Protein AF-A0A0R2A609-F1 (afdb_monomer)

Mean predicted aligned error: 5.37 Å

Solvent-accessible surface area (backbone atoms only — not comparable to full-atom values): 10046 Å² total; per-residue (Å²): 86,40,68,60,8,43,51,34,31,16,44,13,55,23,36,13,60,59,29,66,38,15,29,44,35,83,46,16,38,19,43,27,47,28,71,79,41,100,44,51,48,17,56,30,36,31,53,49,42,50,52,38,43,52,50,30,39,67,66,36,47,92,70,54,49,73,66,66,60,56,38,54,56,60,38,49,55,33,15,56,43,19,46,51,35,36,62,72,48,60,84,61,79,64,82,51,68,68,52,18,49,52,38,36,51,52,17,36,53,34,32,24,54,9,49,50,30,27,64,64,41,75,77,65,67,55,45,74,58,44,37,17,45,33,51,12,65,71,68,74,46,60,49,73,63,31,38,54,50,47,37,49,52,34,39,51,51,20,51,51,52,16,38,72,77,65,76,38,80,52,46,57,40,73,37,21,56,48,29,63,62,45,28,61,52,50,35,52,53,51,41,71,76,37,51,88,72,39,64,70,81,82,108

pLDDT: mean 85.7, std 9.53, range [32.62, 96.62]

Organism: NCBI:txid1423813

Sequence (203 aa):
MLFVGIIIMAMSVALAKIATLGTSPISSVPNVLSIITPLTIGQTTIIFMTLVIVLEAVVLGKNFNRKNVVQIVPTIVFGELIDLFIQIFGFIDPHAYWVKLCLTIISIGCLAIGVFFEVNSRTIMMAGEGIAAAFAFRLRQPFAKMKVRADITMVVMAVILSVIFTQSLVGVREGTILSAIFTGRIIGLIEDHMPAFTKWVQN

InterPro domains:
  IPR038750 Uncharacterized protein YczE/YyaS-like [PF19700] (1-191)
  IPR038750 Uncharacterized protein YczE/YyaS-like [PTHR40078] (2-188)

Secondary structure (DSSP, 8-state):
-HHHHHHHHHHHHHHHHHH-S---HHHHHHHHHHHHSSS-HHHHHHHHHHHHHHHHHHHHGGG--HHHHHTHHHHHHHHHHHHHHHHHTTT----SHHHHHHHHHHHHHHHHHHHHHHHHT-S---HHHHHHHHHHHHHT--HHHHHHHHHHHHHHHHHHHHHHHHSS--S-SHHHHHHHHHHHHHHHHHHHH-HHHHTTT--

Structure (mmCIF, N/CA/C/O backbone):
data_AF-A0A0R2A609-F1
#
_entry.id   AF-A0A0R2A609-F1
#
loop_
_atom_site.group_PDB
_atom_site.id
_atom_site.type_symbol
_atom_site.label_atom_id
_atom_site.label_alt_id
_atom_site.label_comp_id
_atom_site.label_asym_id
_atom_site.label_entity_id
_atom_site.label_seq_id
_atom_site.pdbx_PDB_ins_code
_atom_site.Cartn_x
_atom_site.Cartn_y
_atom_site.Cartn_z
_atom_site.occupancy
_atom_site.B_iso_or_equiv
_atom_site.auth_seq_id
_atom_site.auth_comp_id
_atom_site.auth_asym_id
_atom_site.auth_atom_id
_atom_site.pdbx_PDB_model_num
ATOM 1 N N . MET A 1 1 ? -18.244 7.140 -2.186 1.00 83.12 1 MET A N 1
ATOM 2 C CA . MET A 1 1 ? -16.849 7.567 -1.934 1.00 83.12 1 MET A CA 1
ATOM 3 C C . MET A 1 1 ? -15.915 6.380 -1.773 1.00 83.12 1 MET A C 1
ATOM 5 O O . MET A 1 1 ? -14.960 6.335 -2.529 1.00 83.12 1 MET A O 1
ATOM 9 N N . LEU A 1 2 ? -16.232 5.385 -0.927 1.00 86.00 2 LEU A N 1
ATOM 10 C CA . LEU A 1 2 ? -15.385 4.192 -0.745 1.00 86.00 2 LEU A CA 1
ATOM 11 C C . LEU A 1 2 ? -14.998 3.521 -2.071 1.00 86.00 2 LEU A C 1
ATOM 13 O O . LEU A 1 2 ? -13.821 3.379 -2.360 1.00 86.00 2 LEU A O 1
ATOM 17 N N . PHE A 1 3 ? -15.981 3.167 -2.905 1.00 89.38 3 PHE A N 1
ATOM 18 C CA . PHE A 1 3 ? -15.726 2.481 -4.178 1.00 89.38 3 PHE A CA 1
ATOM 19 C C . PHE A 1 3 ? -14.847 3.298 -5.139 1.00 89.38 3 PHE A C 1
ATOM 21 O O . PHE A 1 3 ? -13.948 2.756 -5.768 1.00 89.38 3 PHE A O 1
ATOM 28 N N . VAL A 1 4 ? -15.052 4.619 -5.193 1.00 91.00 4 VAL A N 1
ATOM 29 C CA . VAL A 1 4 ? -14.208 5.536 -5.978 1.00 91.00 4 VAL A CA 1
ATOM 30 C C . VAL A 1 4 ? -12.781 5.555 -5.427 1.00 91.00 4 VAL A C 1
ATOM 32 O O . VAL A 1 4 ? -11.834 5.459 -6.199 1.00 91.00 4 VAL A O 1
ATOM 35 N N . GLY A 1 5 ? -12.625 5.608 -4.101 1.00 91.50 5 GLY A N 1
ATOM 36 C CA . GLY A 1 5 ? -11.325 5.497 -3.441 1.00 91.50 5 GLY A CA 1
ATOM 37 C C . GLY A 1 5 ? -10.614 4.192 -3.795 1.00 91.50 5 GLY A C 1
ATOM 38 O O . GLY A 1 5 ? -9.477 4.227 -4.252 1.00 91.50 5 GLY A O 1
ATOM 39 N N . ILE A 1 6 ? -11.311 3.055 -3.696 1.00 92.62 6 ILE A N 1
ATOM 40 C CA . ILE A 1 6 ? -10.790 1.724 -4.050 1.00 92.62 6 ILE A CA 1
ATOM 41 C C . ILE A 1 6 ? -10.329 1.673 -5.511 1.00 92.62 6 ILE A C 1
ATOM 43 O O . ILE A 1 6 ? -9.224 1.203 -5.768 1.00 92.62 6 ILE A O 1
ATOM 47 N N . ILE A 1 7 ? -11.121 2.193 -6.456 1.00 95.12 7 ILE A N 1
ATOM 48 C CA . ILE A 1 7 ? -10.741 2.251 -7.877 1.00 95.12 7 ILE A CA 1
ATOM 49 C C . ILE A 1 7 ? -9.448 3.050 -8.064 1.00 95.12 7 ILE A C 1
ATOM 51 O O . ILE A 1 7 ? -8.515 2.571 -8.707 1.00 95.12 7 ILE A O 1
ATOM 55 N N . ILE A 1 8 ? -9.372 4.254 -7.491 1.00 94.88 8 ILE A N 1
ATOM 56 C CA . ILE A 1 8 ? -8.209 5.135 -7.653 1.00 94.88 8 ILE A CA 1
ATOM 57 C C . ILE A 1 8 ? -6.966 4.524 -6.984 1.00 94.88 8 ILE A C 1
ATOM 59 O O . ILE A 1 8 ? -5.873 4.577 -7.551 1.00 94.88 8 ILE A O 1
ATOM 63 N N . MET A 1 9 ? -7.116 3.910 -5.807 1.00 93.75 9 MET A N 1
ATOM 64 C CA . MET A 1 9 ? -6.021 3.199 -5.144 1.00 93.75 9 MET A CA 1
ATOM 65 C C . MET A 1 9 ? -5.551 1.995 -5.972 1.00 93.75 9 MET A C 1
ATOM 67 O O . MET A 1 9 ? -4.349 1.769 -6.074 1.00 93.75 9 MET A O 1
ATOM 71 N N . ALA A 1 10 ? -6.466 1.233 -6.580 1.00 94.69 10 ALA A N 1
ATOM 72 C CA . ALA A 1 10 ? -6.106 0.056 -7.371 1.00 94.69 10 ALA A CA 1
ATOM 73 C C . ALA A 1 10 ? -5.330 0.473 -8.627 1.00 94.69 10 ALA A C 1
ATOM 75 O O . ALA A 1 10 ? -4.277 -0.087 -8.932 1.00 94.69 10 ALA A O 1
ATOM 76 N N . MET A 1 11 ? -5.799 1.539 -9.281 1.00 95.62 11 MET A N 1
ATOM 77 C CA . MET A 1 11 ? -5.120 2.189 -10.399 1.00 95.62 11 MET A CA 1
ATOM 78 C C . MET A 1 11 ? -3.712 2.668 -10.012 1.00 95.62 11 MET A C 1
ATOM 80 O O . MET A 1 11 ? -2.759 2.467 -10.762 1.00 95.62 11 MET A O 1
ATOM 84 N N . SER A 1 12 ? -3.564 3.265 -8.826 1.00 94.19 12 SER A N 1
ATOM 85 C CA . SER A 1 12 ? -2.265 3.672 -8.283 1.00 94.19 12 SER A CA 1
ATOM 86 C C . SER A 1 12 ? -1.315 2.483 -8.101 1.00 94.19 12 S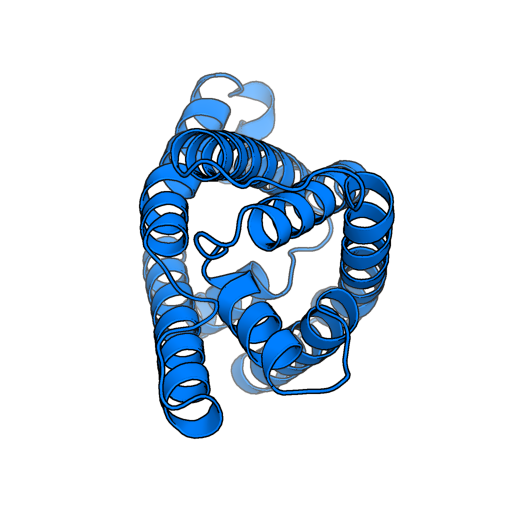ER A C 1
ATOM 88 O O . SER A 1 12 ? -0.193 2.514 -8.605 1.00 94.19 12 SER A O 1
ATOM 90 N N . VAL A 1 13 ? -1.757 1.403 -7.448 1.00 93.88 13 VAL A N 1
ATOM 91 C CA . VAL A 1 13 ? -0.917 0.213 -7.229 1.00 93.88 13 VAL A CA 1
ATOM 92 C C . VAL A 1 13 ? -0.478 -0.410 -8.559 1.00 93.88 13 VAL A C 1
ATOM 94 O O . VAL A 1 13 ? 0.693 -0.771 -8.704 1.00 93.88 13 VAL A O 1
ATOM 97 N N . ALA A 1 14 ? -1.371 -0.467 -9.550 1.00 94.56 14 ALA A N 1
ATOM 98 C CA . ALA A 1 14 ? -1.041 -0.918 -10.900 1.00 94.56 14 ALA A CA 1
ATOM 99 C C . ALA A 1 14 ? 0.041 -0.041 -11.561 1.00 94.56 14 ALA A C 1
ATOM 101 O O . ALA A 1 14 ? 1.040 -0.563 -12.060 1.00 94.56 14 ALA A O 1
ATOM 102 N N . LEU A 1 15 ? -0.102 1.289 -11.504 1.00 93.75 15 LEU A N 1
ATOM 103 C CA . LEU A 1 15 ? 0.895 2.229 -12.032 1.00 93.75 15 LEU A CA 1
ATOM 104 C C . LEU A 1 15 ? 2.253 2.094 -11.327 1.00 93.75 15 LEU A C 1
ATOM 106 O O . LEU A 1 15 ? 3.287 2.089 -11.995 1.00 93.75 15 LEU A O 1
ATOM 110 N N . ALA A 1 16 ? 2.272 1.937 -9.998 1.00 92.50 16 ALA A N 1
ATOM 111 C CA . ALA A 1 16 ? 3.506 1.706 -9.243 1.00 92.50 16 ALA A CA 1
ATOM 112 C C . ALA A 1 16 ? 4.211 0.409 -9.670 1.00 92.50 16 ALA A C 1
ATOM 114 O O . ALA A 1 16 ? 5.433 0.389 -9.848 1.00 92.50 16 ALA A O 1
ATOM 115 N N . LYS A 1 17 ? 3.443 -0.672 -9.868 1.00 91.50 17 LYS A N 1
ATOM 116 C CA . LYS A 1 17 ? 3.970 -1.961 -10.336 1.00 91.50 17 LYS A CA 1
ATOM 117 C C . LYS A 1 17 ? 4.626 -1.824 -11.710 1.00 91.50 17 LYS A C 1
ATOM 119 O O . LYS A 1 17 ? 5.756 -2.280 -11.879 1.00 91.50 17 LYS A O 1
ATOM 124 N N . ILE A 1 18 ? 3.960 -1.148 -12.645 1.00 91.31 18 ILE A N 1
ATOM 125 C CA . ILE A 1 18 ? 4.464 -0.906 -14.007 1.00 91.31 18 ILE A CA 1
ATOM 126 C C . ILE A 1 18 ? 5.684 0.022 -14.003 1.00 91.31 18 ILE A C 1
ATOM 128 O O . ILE A 1 18 ? 6.622 -0.178 -14.769 1.00 91.31 18 ILE A O 1
ATOM 132 N N . ALA A 1 19 ? 5.734 1.006 -13.101 1.00 89.56 19 ALA A N 1
ATOM 133 C CA . ALA A 1 19 ? 6.884 1.895 -12.974 1.00 89.56 19 ALA A CA 1
ATOM 134 C C . ALA A 1 19 ? 8.164 1.163 -12.531 1.00 89.56 19 ALA A C 1
ATOM 136 O O . ALA A 1 19 ? 9.266 1.625 -12.824 1.00 89.56 19 ALA A O 1
ATOM 137 N N . THR A 1 20 ? 8.061 0.012 -11.853 1.00 87.44 20 THR A N 1
ATOM 138 C CA . THR A 1 20 ? 9.181 -0.830 -11.371 1.00 87.44 20 THR A CA 1
ATOM 139 C C . THR A 1 20 ? 10.160 -0.162 -10.390 1.00 87.44 20 THR A C 1
ATOM 141 O O . THR A 1 20 ? 11.175 -0.764 -10.036 1.00 87.44 20 THR A O 1
ATOM 144 N N . LEU A 1 21 ? 9.873 1.053 -9.906 1.00 86.81 21 LEU A N 1
ATOM 145 C CA . LEU A 1 21 ? 10.686 1.754 -8.896 1.00 86.81 21 LEU A CA 1
ATOM 146 C C . LEU A 1 21 ? 10.259 1.439 -7.460 1.00 86.81 21 LEU A C 1
ATOM 148 O O . LEU A 1 21 ? 10.711 2.091 -6.526 1.00 86.81 21 LEU A O 1
ATOM 152 N N . GLY A 1 22 ? 9.431 0.415 -7.265 1.00 81.75 22 GLY A N 1
ATOM 153 C CA . GLY A 1 22 ? 8.873 0.047 -5.969 1.00 81.75 22 GL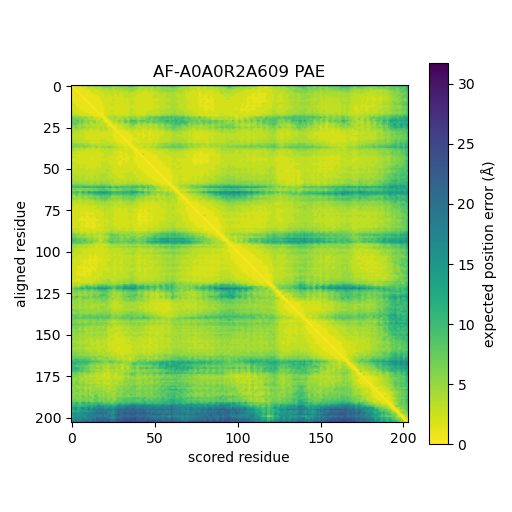Y A CA 1
ATOM 154 C C . GLY A 1 22 ? 7.456 0.579 -5.780 1.00 81.75 22 GLY A C 1
ATOM 155 O O . GLY A 1 22 ? 6.929 1.324 -6.603 1.00 81.75 22 GLY A O 1
ATOM 156 N N . THR A 1 23 ? 6.825 0.144 -4.697 1.00 86.38 23 THR A N 1
ATOM 157 C CA . THR A 1 23 ? 5.411 0.403 -4.402 1.00 86.38 23 THR A CA 1
ATOM 158 C C . THR A 1 23 ? 5.244 1.024 -3.015 1.00 86.38 23 THR A C 1
ATOM 160 O O . THR A 1 23 ? 6.221 1.180 -2.280 1.00 86.38 23 THR A O 1
ATOM 163 N N . SER A 1 24 ? 4.018 1.395 -2.641 1.00 85.69 24 SER A N 1
ATOM 164 C CA . SER A 1 24 ? 3.726 1.882 -1.288 1.00 85.69 24 SER A CA 1
ATOM 165 C C . SER A 1 24 ? 3.979 0.795 -0.230 1.00 85.69 24 SER A C 1
ATOM 167 O O . SER A 1 24 ? 3.826 -0.386 -0.548 1.00 85.69 24 SER A O 1
ATOM 169 N N . PRO A 1 25 ? 4.308 1.151 1.031 1.00 79.94 25 PRO A N 1
ATOM 170 C CA . PRO A 1 25 ? 4.642 0.185 2.087 1.00 79.94 25 PRO A CA 1
ATOM 171 C C . PRO A 1 25 ? 3.657 -0.981 2.227 1.00 79.94 25 PRO A C 1
ATOM 173 O O . PRO A 1 25 ? 4.067 -2.135 2.329 1.00 79.94 25 PRO A O 1
ATOM 176 N N . ILE A 1 26 ? 2.361 -0.678 2.147 1.00 82.38 26 ILE A N 1
ATOM 177 C CA . ILE A 1 26 ? 1.268 -1.649 2.252 1.00 82.38 26 ILE A CA 1
ATOM 178 C C . ILE A 1 26 ? 1.232 -2.662 1.095 1.00 82.38 26 ILE A C 1
ATOM 180 O O . ILE A 1 26 ? 0.859 -3.818 1.283 1.00 82.38 26 ILE A O 1
ATOM 184 N N . SER A 1 27 ? 1.644 -2.247 -0.103 1.00 87.94 27 SER A N 1
ATOM 185 C CA . SER A 1 27 ? 1.666 -3.084 -1.307 1.00 87.94 27 SER A CA 1
ATOM 186 C C . SER A 1 27 ? 3.043 -3.696 -1.581 1.00 87.94 27 SER A C 1
ATOM 188 O O . SER A 1 27 ? 3.157 -4.563 -2.443 1.00 87.94 27 SER A O 1
ATOM 190 N N . SER A 1 28 ? 4.077 -3.325 -0.816 1.00 89.19 28 SER A N 1
ATOM 191 C CA . SER A 1 28 ? 5.437 -3.858 -0.957 1.00 89.19 28 SER A CA 1
ATOM 192 C C . SER A 1 28 ? 5.505 -5.371 -0.748 1.00 89.19 28 SER A C 1
ATOM 194 O O . SER A 1 28 ? 6.154 -6.062 -1.530 1.00 89.19 28 SER A O 1
ATOM 196 N N . VAL A 1 29 ? 4.814 -5.910 0.265 1.00 91.88 29 VAL A N 1
ATOM 197 C CA . VAL A 1 29 ? 4.787 -7.363 0.512 1.00 91.88 29 VAL A CA 1
ATOM 198 C C . VAL A 1 29 ? 4.059 -8.108 -0.620 1.00 91.88 29 VAL A C 1
ATOM 200 O O . VAL A 1 29 ? 4.676 -8.999 -1.207 1.00 91.88 29 VAL A O 1
ATOM 203 N N . PRO A 1 30 ? 2.819 -7.736 -1.009 1.00 92.56 30 PRO A N 1
ATOM 204 C CA . PRO A 1 30 ? 2.161 -8.301 -2.190 1.00 92.56 30 PRO A CA 1
ATOM 205 C C . PRO A 1 30 ? 2.997 -8.220 -3.466 1.00 92.56 30 PRO A C 1
ATOM 207 O O . PRO A 1 30 ? 3.045 -9.177 -4.240 1.00 92.56 30 PRO A O 1
ATOM 210 N N . ASN A 1 31 ? 3.689 -7.098 -3.677 1.00 92.69 31 ASN A N 1
ATOM 211 C CA . ASN A 1 31 ? 4.522 -6.890 -4.850 1.00 92.69 31 ASN A CA 1
ATOM 212 C C . ASN A 1 31 ? 5.671 -7.903 -4.908 1.00 92.69 31 ASN A C 1
ATOM 214 O O . ASN A 1 31 ? 5.836 -8.569 -5.928 1.00 92.69 31 ASN A O 1
ATOM 218 N N . VAL A 1 32 ? 6.421 -8.067 -3.815 1.00 91.06 32 VAL A N 1
ATOM 219 C CA . VAL A 1 32 ? 7.504 -9.060 -3.735 1.00 91.06 32 VAL A CA 1
ATOM 220 C C . VAL A 1 32 ? 6.954 -10.479 -3.879 1.00 91.06 32 VAL A C 1
ATOM 222 O O . VAL A 1 32 ? 7.495 -11.262 -4.654 1.00 91.06 32 VAL A O 1
ATOM 225 N N . LEU A 1 33 ? 5.831 -10.794 -3.223 1.00 92.00 33 LEU A N 1
ATOM 226 C CA . LEU A 1 33 ? 5.169 -12.094 -3.366 1.00 92.00 33 LEU A CA 1
ATOM 227 C C . LEU A 1 33 ? 4.781 -12.388 -4.823 1.00 92.00 33 LEU A C 1
ATOM 229 O O . LEU A 1 33 ? 4.995 -13.502 -5.289 1.00 92.00 33 LEU A O 1
ATOM 233 N N . SER A 1 34 ? 4.286 -11.393 -5.564 1.00 92.94 34 SER A N 1
ATOM 234 C CA . SER A 1 34 ? 3.916 -11.555 -6.983 1.00 92.94 34 SER A CA 1
ATOM 235 C C . SER A 1 34 ? 5.113 -11.787 -7.910 1.00 92.94 34 SER A C 1
ATOM 237 O O . SER A 1 34 ? 4.941 -12.180 -9.054 1.00 92.94 34 SER A O 1
ATOM 239 N N . ILE A 1 35 ? 6.331 -11.491 -7.445 1.00 89.69 35 ILE A N 1
ATOM 240 C CA . ILE A 1 35 ? 7.567 -11.721 -8.204 1.00 89.69 35 ILE A CA 1
ATOM 241 C C . ILE A 1 35 ? 8.091 -13.141 -7.960 1.00 89.69 35 ILE A C 1
ATOM 243 O O . ILE A 1 35 ? 8.652 -13.748 -8.867 1.00 89.69 35 ILE A O 1
ATOM 247 N N . ILE A 1 36 ? 7.922 -13.669 -6.744 1.00 91.19 36 ILE A N 1
ATOM 248 C CA . ILE A 1 36 ? 8.479 -14.971 -6.335 1.00 91.19 36 ILE A CA 1
ATOM 249 C C . ILE A 1 36 ? 7.479 -16.130 -6.433 1.00 91.19 36 ILE A C 1
ATOM 251 O O . ILE A 1 36 ? 7.861 -17.286 -6.270 1.00 91.19 36 ILE A O 1
ATOM 255 N N . THR A 1 37 ? 6.200 -15.840 -6.675 1.00 91.88 37 THR A N 1
ATOM 256 C CA . THR A 1 37 ? 5.126 -16.832 -6.843 1.00 91.88 37 THR A CA 1
ATOM 257 C C . THR A 1 37 ? 4.480 -16.683 -8.224 1.00 91.88 37 THR A C 1
ATOM 259 O O . THR A 1 37 ? 4.570 -15.610 -8.813 1.00 91.88 37 THR A O 1
ATOM 262 N N . PRO A 1 38 ? 3.786 -17.712 -8.751 1.00 92.12 38 PRO A N 1
ATOM 263 C CA . PRO A 1 38 ? 3.045 -17.601 -10.013 1.00 92.12 38 PRO A CA 1
ATOM 264 C C . PRO A 1 38 ? 1.744 -16.782 -9.892 1.00 92.12 38 PRO A C 1
ATOM 266 O O . PRO A 1 38 ? 0.947 -16.759 -10.826 1.00 92.12 38 PRO A O 1
ATOM 269 N N . LEU A 1 39 ? 1.493 -16.165 -8.734 1.00 94.00 39 LEU A N 1
ATOM 270 C CA . LEU A 1 39 ? 0.281 -15.405 -8.457 1.00 94.00 39 LEU A CA 1
ATOM 271 C C . LEU A 1 39 ? 0.425 -13.960 -8.936 1.00 94.00 39 LEU A C 1
ATOM 273 O O . LEU A 1 39 ? 1.497 -13.357 -8.851 1.00 94.00 39 LEU A O 1
ATOM 277 N N . THR A 1 40 ? -0.684 -13.381 -9.384 1.00 94.81 40 THR A N 1
ATOM 278 C CA . THR A 1 40 ? -0.740 -11.963 -9.752 1.00 94.81 40 THR A CA 1
ATOM 279 C C . THR A 1 40 ? -0.601 -11.070 -8.518 1.00 94.81 40 THR A C 1
ATOM 281 O O . THR A 1 40 ? -0.810 -11.497 -7.380 1.00 94.81 40 THR A O 1
ATOM 284 N N . ILE A 1 41 ? -0.262 -9.794 -8.716 1.00 93.19 41 ILE A N 1
ATOM 285 C CA . ILE A 1 41 ? -0.184 -8.847 -7.596 1.00 93.19 41 ILE A CA 1
ATOM 286 C C . ILE A 1 41 ? -1.556 -8.583 -6.964 1.00 93.19 41 ILE A C 1
ATOM 288 O O . ILE A 1 41 ? -1.624 -8.375 -5.752 1.00 93.19 41 ILE A O 1
ATOM 292 N N . GLY A 1 42 ? -2.650 -8.639 -7.729 1.00 94.38 42 GLY A N 1
ATOM 293 C CA . GLY A 1 42 ? -4.003 -8.604 -7.182 1.00 94.38 42 GLY A CA 1
ATOM 294 C C . GLY A 1 42 ? -4.262 -9.782 -6.247 1.00 94.38 42 GLY A C 1
ATOM 295 O O . GLY A 1 42 ? -4.626 -9.579 -5.087 1.00 94.38 42 GLY A O 1
ATOM 296 N N . GLN A 1 43 ? -3.956 -11.006 -6.685 1.00 95.75 43 GLN A N 1
ATOM 297 C CA . GLN A 1 43 ? -4.103 -12.219 -5.872 1.00 95.75 43 GLN A CA 1
ATOM 298 C C . GLN A 1 43 ? -3.247 -12.182 -4.602 1.00 95.75 43 GLN A C 1
ATOM 300 O O . GLN A 1 43 ? -3.749 -12.451 -3.506 1.00 95.75 43 GLN A O 1
ATOM 305 N N . THR A 1 44 ? -1.968 -11.807 -4.707 1.00 95.50 44 THR A N 1
ATOM 306 C CA . THR A 1 44 ? -1.102 -11.694 -3.524 1.00 95.50 44 THR A CA 1
ATOM 307 C C . THR A 1 44 ? -1.555 -10.573 -2.594 1.00 95.50 44 THR A C 1
ATOM 309 O O . THR A 1 44 ? -1.415 -10.710 -1.378 1.00 95.50 44 THR A O 1
ATOM 312 N N . THR A 1 45 ? -2.160 -9.504 -3.124 1.00 94.88 45 THR A N 1
ATOM 313 C CA . THR A 1 45 ? -2.769 -8.436 -2.320 1.00 94.88 45 THR A CA 1
ATOM 314 C C . THR A 1 45 ? -3.969 -8.958 -1.541 1.00 94.88 45 THR A C 1
ATOM 316 O O . THR A 1 45 ? -4.046 -8.717 -0.339 1.00 94.88 45 THR A O 1
ATOM 319 N N . ILE A 1 46 ? -4.865 -9.725 -2.170 1.00 95.25 46 ILE A N 1
ATOM 320 C CA . ILE A 1 46 ? -6.025 -10.329 -1.493 1.00 95.25 46 ILE A CA 1
ATOM 321 C C . ILE A 1 46 ? -5.561 -11.252 -0.369 1.00 95.25 46 ILE A C 1
ATOM 323 O O . ILE A 1 46 ? -6.042 -11.136 0.761 1.00 95.25 46 ILE A O 1
ATOM 327 N N . ILE A 1 47 ? -4.598 -12.133 -0.652 1.00 94.94 47 ILE A N 1
ATOM 328 C CA . ILE A 1 47 ? -4.050 -13.068 0.337 1.00 94.94 47 ILE A CA 1
ATOM 329 C C . ILE A 1 47 ? -3.427 -12.296 1.500 1.00 94.94 47 ILE A C 1
ATOM 331 O O . ILE A 1 47 ? -3.774 -12.537 2.656 1.00 94.94 47 ILE A O 1
ATOM 335 N N . PHE A 1 48 ? -2.544 -11.340 1.209 1.00 93.81 48 PHE A N 1
ATOM 336 C CA . PHE A 1 48 ? -1.853 -10.568 2.235 1.00 93.81 48 PHE A CA 1
ATOM 337 C C . PHE A 1 48 ? -2.823 -9.761 3.101 1.00 93.81 48 PHE A C 1
ATOM 339 O O . PHE A 1 48 ? -2.757 -9.833 4.324 1.00 93.81 48 PHE A O 1
ATOM 346 N N . MET A 1 49 ? -3.768 -9.045 2.495 1.00 92.75 49 MET A N 1
ATOM 347 C CA . MET A 1 49 ? -4.765 -8.264 3.230 1.00 92.75 49 MET A CA 1
ATOM 348 C C . MET A 1 49 ? -5.681 -9.160 4.068 1.00 92.75 49 MET A C 1
ATOM 350 O O . MET A 1 49 ? -6.017 -8.806 5.194 1.00 92.75 49 MET A O 1
ATOM 354 N N . THR A 1 50 ? -6.029 -10.350 3.573 1.00 92.62 50 THR A N 1
ATOM 355 C CA . THR A 1 50 ? -6.785 -11.339 4.354 1.00 92.62 50 THR A CA 1
ATOM 356 C C . THR A 1 50 ? -5.977 -11.823 5.561 1.00 92.62 50 THR A C 1
ATOM 358 O O . THR A 1 50 ? -6.513 -11.889 6.665 1.00 92.62 50 THR A O 1
ATOM 361 N N . LEU A 1 51 ? -4.675 -12.087 5.399 1.00 92.94 51 LEU A N 1
ATOM 362 C CA . LEU A 1 51 ? -3.784 -12.415 6.519 1.00 92.94 51 LEU A CA 1
ATOM 363 C C . LEU A 1 51 ? -3.696 -11.268 7.533 1.00 92.94 51 LEU A C 1
ATOM 365 O O . LEU A 1 51 ? -3.713 -11.512 8.739 1.00 92.94 51 LEU A O 1
ATOM 369 N N . VAL A 1 52 ? -3.651 -10.022 7.060 1.00 91.75 52 VAL A N 1
ATOM 370 C CA . VAL A 1 52 ? -3.668 -8.832 7.918 1.00 91.75 52 VAL A CA 1
ATOM 371 C C . VAL A 1 52 ? -4.986 -8.726 8.693 1.00 91.75 52 VAL A C 1
ATOM 373 O O . VAL A 1 52 ? -4.943 -8.463 9.890 1.00 91.75 52 VAL A O 1
ATOM 376 N N . ILE A 1 53 ? -6.137 -9.012 8.073 1.00 91.88 53 ILE A N 1
ATOM 377 C CA . ILE A 1 53 ? -7.447 -9.064 8.755 1.00 91.88 53 ILE A CA 1
ATOM 378 C C . ILE A 1 53 ? -7.466 -10.152 9.835 1.00 91.88 53 ILE A C 1
ATOM 380 O O . ILE A 1 53 ? -7.965 -9.931 10.938 1.00 91.88 53 ILE A O 1
ATOM 384 N N . VAL A 1 54 ? -6.900 -11.329 9.554 1.00 92.12 54 VAL A N 1
ATOM 385 C CA . VAL A 1 54 ? -6.784 -12.405 10.551 1.00 92.12 54 VAL A CA 1
ATOM 386 C C . VAL A 1 54 ? -5.891 -11.971 11.715 1.00 92.12 54 VAL A C 1
ATOM 388 O O . VAL A 1 54 ? -6.252 -12.173 12.875 1.00 92.12 54 VAL A O 1
ATOM 391 N N . LEU A 1 55 ? -4.757 -11.325 11.433 1.00 90.81 55 LEU A N 1
ATOM 392 C CA . LEU A 1 55 ? -3.886 -10.771 12.469 1.00 90.81 55 LEU A CA 1
ATOM 393 C C . LEU A 1 55 ? -4.614 -9.701 13.294 1.00 90.81 55 LEU A C 1
ATOM 395 O O . LEU A 1 55 ? -4.500 -9.683 14.519 1.00 90.81 55 LEU A O 1
ATOM 399 N N . GLU A 1 56 ? -5.407 -8.851 12.646 1.00 90.62 56 GLU A N 1
ATOM 400 C CA . GLU A 1 56 ? -6.247 -7.850 13.298 1.00 90.62 56 GLU A CA 1
ATOM 40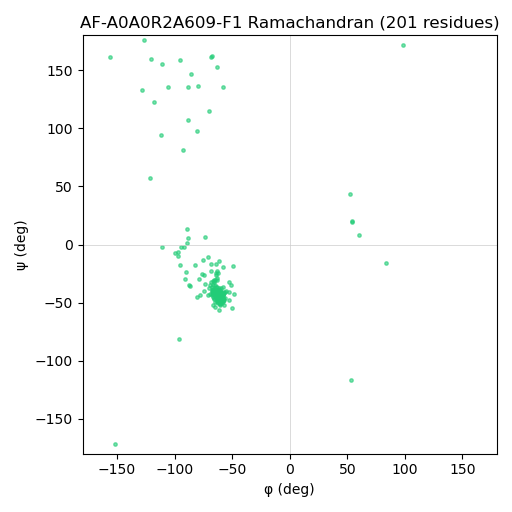1 C C . GLU A 1 56 ? -7.245 -8.504 14.266 1.00 90.62 56 GLU A C 1
ATOM 403 O O . GLU A 1 56 ? -7.383 -8.059 15.408 1.00 90.62 56 GLU A O 1
ATOM 408 N N . ALA A 1 57 ? -7.875 -9.610 13.854 1.00 90.19 57 ALA A N 1
ATOM 409 C CA . ALA A 1 57 ? -8.771 -10.394 14.700 1.00 90.19 57 ALA A CA 1
ATOM 410 C C . ALA A 1 57 ? -8.062 -10.968 15.933 1.00 90.19 57 ALA A C 1
ATOM 412 O O . ALA A 1 57 ? -8.601 -10.898 17.039 1.00 90.19 57 ALA A O 1
ATOM 413 N N . VAL A 1 58 ? -6.833 -11.468 15.774 1.00 91.56 58 VAL A N 1
ATOM 414 C CA . VAL A 1 58 ? -6.014 -11.959 16.895 1.00 91.56 58 VAL A CA 1
ATOM 415 C C . VAL A 1 58 ? -5.650 -10.822 17.858 1.00 91.56 58 VAL A C 1
ATOM 417 O O . VAL A 1 58 ? -5.740 -10.993 19.074 1.00 91.56 58 VAL A O 1
ATOM 420 N N . VAL A 1 59 ? -5.279 -9.648 17.337 1.00 88.81 59 VAL A N 1
ATOM 421 C CA . VAL A 1 59 ? -4.873 -8.485 18.147 1.00 88.81 59 VAL A CA 1
ATOM 422 C C . VAL A 1 59 ? -6.054 -7.879 18.913 1.00 88.81 59 VAL A C 1
ATOM 424 O O . VAL A 1 59 ? -5.911 -7.529 20.090 1.00 88.81 59 VAL A O 1
ATOM 427 N N . LEU A 1 60 ? -7.219 -7.755 18.271 1.00 88.19 60 LEU A N 1
ATOM 428 C CA . LEU A 1 60 ? -8.427 -7.189 18.881 1.00 88.19 60 LEU A CA 1
ATOM 429 C C . LEU A 1 60 ? -9.156 -8.183 19.793 1.00 88.19 60 LEU A C 1
ATOM 431 O O . LEU A 1 60 ? -9.799 -7.763 20.765 1.00 88.19 60 LEU A O 1
ATOM 435 N N . GLY A 1 61 ? -9.065 -9.484 19.503 1.00 89.06 61 GLY A N 1
ATOM 436 C CA . GLY A 1 61 ? -9.742 -10.547 20.238 1.00 89.06 61 GLY A CA 1
ATOM 437 C C . GLY A 1 61 ? -11.246 -10.287 20.340 1.00 89.06 61 GLY A C 1
ATOM 438 O O . GLY A 1 61 ? -11.950 -10.192 19.340 1.00 89.06 61 GLY A O 1
ATOM 439 N N . LYS A 1 62 ? -11.748 -10.104 21.568 1.00 84.94 62 LYS A N 1
ATOM 440 C CA . LYS A 1 62 ? -13.175 -9.832 21.835 1.00 84.94 62 LYS A CA 1
ATOM 441 C C . LYS A 1 62 ? -13.684 -8.502 21.261 1.00 84.94 62 LYS A C 1
ATOM 443 O O . LYS A 1 62 ? -14.891 -8.321 21.165 1.00 84.94 62 LYS A O 1
ATOM 448 N N . ASN A 1 63 ? -12.788 -7.583 20.901 1.00 83.94 63 ASN A N 1
ATOM 449 C CA . ASN A 1 63 ? -13.151 -6.291 20.312 1.00 83.94 63 ASN A CA 1
ATOM 450 C C . ASN A 1 63 ? -13.254 -6.344 18.780 1.00 83.94 63 ASN A C 1
ATOM 452 O O . ASN A 1 63 ? -13.508 -5.316 18.153 1.00 83.94 63 ASN A O 1
ATOM 456 N N . PHE A 1 64 ? -13.040 -7.513 18.168 1.00 86.50 64 PHE A N 1
ATOM 457 C CA . PHE A 1 64 ? -13.169 -7.679 16.727 1.00 86.50 64 PHE A CA 1
ATOM 458 C C . PHE A 1 64 ? -14.643 -7.578 16.312 1.00 86.50 64 PHE A C 1
ATOM 460 O O . PHE A 1 64 ? -15.485 -8.381 16.717 1.00 86.50 64 PHE A O 1
ATOM 467 N N . ASN A 1 65 ? -14.967 -6.547 15.534 1.00 83.38 65 ASN A N 1
ATOM 468 C CA . ASN A 1 65 ? -16.340 -6.206 15.172 1.00 83.38 65 ASN A CA 1
ATOM 469 C C . ASN A 1 65 ? -16.716 -6.808 13.805 1.00 83.38 65 ASN A C 1
ATOM 471 O O . ASN A 1 65 ? -15.865 -7.050 12.953 1.00 83.38 65 ASN A O 1
ATOM 475 N N . ARG A 1 66 ? -18.020 -6.955 13.544 1.00 79.31 66 ARG A N 1
ATOM 476 C CA . ARG A 1 66 ? -18.579 -7.338 12.237 1.00 79.31 66 ARG A CA 1
ATOM 477 C C . ARG A 1 66 ? -18.084 -6.445 11.097 1.00 79.31 66 ARG A C 1
ATOM 479 O O . ARG A 1 66 ? -17.912 -6.940 9.992 1.00 79.31 66 ARG A O 1
ATOM 486 N N . LYS A 1 67 ? -17.812 -5.158 11.354 1.00 79.06 67 LYS A N 1
ATOM 487 C CA . LYS A 1 67 ? -17.249 -4.239 10.346 1.00 79.06 67 LYS A CA 1
ATOM 488 C C . LYS A 1 67 ? -15.904 -4.728 9.786 1.00 79.06 67 LYS A C 1
ATOM 490 O O . LYS A 1 67 ? -15.689 -4.622 8.585 1.00 79.06 67 LYS A O 1
ATOM 495 N N . ASN A 1 68 ? -15.068 -5.337 10.625 1.00 81.62 68 ASN A N 1
ATOM 496 C CA . ASN A 1 68 ? -13.740 -5.829 10.252 1.00 81.62 68 ASN A CA 1
ATOM 497 C C . ASN A 1 68 ? -13.844 -7.118 9.415 1.00 81.62 68 ASN A C 1
ATOM 499 O O . ASN A 1 68 ? -13.000 -7.388 8.572 1.00 81.62 68 ASN A O 1
ATOM 503 N N . VAL A 1 69 ? -14.924 -7.895 9.582 1.00 84.25 69 VAL A N 1
ATOM 504 C CA . VAL A 1 69 ? -15.231 -9.044 8.706 1.00 84.25 69 VAL A CA 1
ATOM 505 C C . VAL A 1 69 ? -15.666 -8.570 7.320 1.00 84.25 69 VAL A C 1
ATOM 507 O O . VAL A 1 69 ? -15.223 -9.107 6.307 1.00 84.25 69 VAL A O 1
ATOM 510 N N . VAL A 1 70 ? -16.518 -7.541 7.256 1.00 88.31 70 VAL A N 1
ATOM 511 C CA . VAL A 1 70 ? -17.034 -7.007 5.981 1.00 88.31 70 VAL A CA 1
ATOM 512 C C . VAL A 1 70 ? -15.908 -6.439 5.107 1.00 88.31 70 VAL A C 1
ATOM 514 O O . VAL A 1 70 ? -16.035 -6.438 3.888 1.00 88.31 70 VAL A O 1
ATOM 517 N N . GLN A 1 71 ? -14.776 -6.054 5.701 1.00 88.00 71 GLN A N 1
ATOM 518 C CA . GLN A 1 71 ? -13.551 -5.598 5.032 1.00 88.00 71 GLN A CA 1
ATOM 519 C C . GLN A 1 71 ? -12.935 -6.598 4.041 1.00 88.00 71 GLN A C 1
ATOM 521 O O . GLN A 1 71 ? -12.187 -6.200 3.145 1.00 88.00 71 GLN A O 1
ATOM 526 N N . ILE A 1 72 ? -13.283 -7.884 4.136 1.00 90.00 72 ILE A N 1
ATOM 527 C CA . ILE A 1 72 ? -12.872 -8.895 3.153 1.00 90.00 72 ILE A CA 1
ATOM 528 C C . ILE A 1 72 ? -13.462 -8.578 1.767 1.00 90.00 72 ILE A C 1
ATOM 530 O O . ILE A 1 72 ? -12.783 -8.734 0.757 1.00 90.00 72 ILE A O 1
ATOM 534 N N . VAL A 1 73 ? -14.695 -8.065 1.701 1.00 91.12 73 VAL A N 1
ATOM 535 C CA . VAL A 1 73 ? -15.366 -7.739 0.431 1.00 91.12 73 VAL A CA 1
ATOM 536 C C . VAL A 1 73 ? -14.612 -6.666 -0.369 1.00 91.12 73 VAL A C 1
ATOM 538 O O . VAL A 1 73 ? -14.233 -6.950 -1.506 1.00 91.12 73 VAL A O 1
ATOM 541 N N . PRO A 1 74 ? -14.337 -5.458 0.170 1.00 91.12 74 PRO A N 1
ATOM 542 C CA . PRO A 1 74 ? -13.561 -4.459 -0.556 1.00 91.12 74 PRO A CA 1
ATOM 543 C C . PRO A 1 74 ? -12.124 -4.918 -0.820 1.00 91.12 74 PRO A C 1
ATOM 545 O O . PRO A 1 74 ? -11.556 -4.503 -1.820 1.00 91.12 74 PRO A O 1
ATOM 548 N N . THR A 1 75 ? -11.555 -5.803 0.007 1.00 91.44 75 THR A N 1
ATOM 549 C CA . THR A 1 75 ? -10.229 -6.396 -0.232 1.00 91.44 75 THR A CA 1
ATOM 550 C C . THR A 1 75 ? -10.194 -7.230 -1.514 1.00 91.44 75 THR A C 1
ATOM 552 O O . THR A 1 75 ? -9.280 -7.068 -2.319 1.00 91.44 75 THR A O 1
ATOM 555 N N . ILE A 1 76 ? -11.199 -8.086 -1.730 1.00 94.06 76 ILE A N 1
ATOM 556 C CA . ILE A 1 76 ? -11.319 -8.891 -2.955 1.00 94.06 76 ILE A CA 1
ATOM 557 C C . ILE A 1 76 ? -11.498 -7.973 -4.166 1.00 94.06 76 ILE A C 1
ATOM 559 O O . ILE A 1 76 ? -10.746 -8.070 -5.129 1.00 94.06 76 ILE A O 1
ATOM 563 N N . VAL A 1 77 ? -12.437 -7.022 -4.082 1.00 94.56 77 VAL A N 1
ATOM 564 C CA . VAL A 1 77 ? -12.687 -6.049 -5.159 1.00 94.56 77 VAL A CA 1
ATOM 565 C C . VAL A 1 77 ? -11.424 -5.253 -5.491 1.00 94.56 77 VAL A C 1
ATOM 567 O O . VAL A 1 77 ? -11.117 -5.041 -6.659 1.00 94.56 77 VAL A O 1
ATOM 570 N N . PHE A 1 78 ? -10.674 -4.829 -4.475 1.00 94.19 78 PHE A N 1
ATOM 571 C CA . PHE A 1 78 ? -9.430 -4.091 -4.647 1.00 94.19 78 PHE A CA 1
ATOM 572 C C . PHE A 1 78 ? -8.374 -4.908 -5.395 1.00 94.19 78 PHE A C 1
ATOM 574 O O . PHE A 1 78 ? -7.784 -4.394 -6.339 1.00 94.19 78 PHE A O 1
ATOM 581 N N . GLY A 1 79 ? -8.167 -6.173 -5.018 1.00 94.75 79 GLY A N 1
ATOM 582 C CA . GLY A 1 79 ? -7.214 -7.053 -5.695 1.00 94.75 79 GLY A CA 1
ATOM 583 C C . GLY A 1 79 ? -7.550 -7.294 -7.163 1.00 94.75 79 GLY A C 1
ATOM 584 O O . GLY A 1 79 ? -6.694 -7.097 -8.021 1.00 94.75 79 GLY A O 1
ATOM 585 N N . GLU A 1 80 ? -8.804 -7.633 -7.461 1.00 96.19 80 GLU A N 1
ATOM 586 C CA . GLU A 1 80 ? -9.265 -7.845 -8.841 1.00 96.19 80 GLU A CA 1
ATOM 587 C C . GLU A 1 80 ? -9.124 -6.571 -9.690 1.00 96.19 80 GLU A C 1
ATOM 589 O O . GLU A 1 80 ? -8.697 -6.617 -10.845 1.00 96.19 80 GLU A O 1
ATOM 594 N N . LEU A 1 81 ? -9.418 -5.401 -9.108 1.00 96.62 81 LEU A N 1
ATOM 595 C CA . LEU A 1 81 ? -9.224 -4.121 -9.789 1.00 96.62 81 LEU A CA 1
ATOM 596 C C . LEU A 1 81 ? -7.748 -3.827 -10.073 1.00 96.62 81 LEU A C 1
ATOM 598 O O . LEU A 1 81 ? -7.456 -3.237 -11.110 1.00 96.62 81 LEU A O 1
ATOM 602 N N . ILE A 1 82 ? -6.819 -4.218 -9.193 1.00 96.00 82 ILE A N 1
ATOM 603 C CA . ILE A 1 82 ? -5.383 -4.044 -9.453 1.00 96.00 82 ILE A CA 1
ATOM 604 C C . ILE A 1 82 ? -4.990 -4.813 -10.715 1.00 96.00 82 ILE A C 1
ATOM 606 O O . ILE A 1 82 ? -4.360 -4.238 -11.601 1.00 96.00 82 ILE A O 1
ATOM 610 N N . ASP A 1 83 ? -5.383 -6.083 -10.819 1.00 96.00 83 ASP A N 1
ATOM 611 C CA . ASP A 1 83 ? -5.043 -6.906 -11.982 1.00 96.00 83 ASP A CA 1
ATOM 612 C C . ASP A 1 83 ? -5.703 -6.379 -13.260 1.00 96.00 83 ASP A C 1
ATOM 614 O O . ASP A 1 83 ? -5.042 -6.285 -14.298 1.00 96.00 83 ASP A O 1
ATOM 618 N N . LEU A 1 84 ? -6.960 -5.929 -13.172 1.00 96.62 84 LEU A N 1
ATOM 619 C CA . LEU A 1 84 ? -7.638 -5.251 -14.274 1.00 96.62 84 LEU A CA 1
ATOM 620 C C . LEU A 1 84 ? -6.865 -4.004 -14.730 1.00 96.62 84 LEU A C 1
ATOM 622 O O . LEU A 1 84 ? -6.642 -3.819 -15.924 1.00 96.62 84 LEU A O 1
ATOM 626 N N . PHE A 1 85 ? -6.426 -3.147 -13.806 1.00 96.44 85 PHE A N 1
ATOM 627 C CA . PHE A 1 85 ? -5.668 -1.948 -14.164 1.00 96.44 85 PHE A CA 1
ATOM 628 C C . PHE A 1 85 ? -4.281 -2.265 -14.717 1.00 96.44 85 PHE A C 1
ATOM 630 O O . PHE A 1 85 ? -3.811 -1.544 -15.593 1.00 96.44 85 PHE A O 1
ATOM 637 N N . ILE A 1 86 ? -3.638 -3.343 -14.272 1.00 94.31 86 ILE A N 1
ATOM 638 C CA . ILE A 1 86 ? -2.378 -3.802 -14.869 1.00 94.31 86 ILE A CA 1
ATOM 639 C C . ILE A 1 86 ? -2.597 -4.255 -16.307 1.00 94.31 86 ILE A C 1
ATOM 641 O O . ILE A 1 86 ? -1.792 -3.914 -17.167 1.00 94.31 86 ILE A O 1
ATOM 645 N N . GLN A 1 87 ? -3.690 -4.966 -16.591 1.00 94.44 87 GLN A N 1
ATOM 646 C CA . GLN A 1 87 ? -4.049 -5.326 -17.963 1.00 94.44 87 GLN A CA 1
ATOM 647 C C . GLN A 1 87 ? -4.338 -4.082 -18.809 1.00 94.44 87 GLN A C 1
ATOM 649 O O . GLN A 1 87 ? -3.810 -3.959 -19.913 1.00 94.44 87 GLN A O 1
ATOM 654 N N . ILE A 1 88 ? -5.118 -3.135 -18.275 1.00 94.75 88 ILE A N 1
ATOM 655 C CA . ILE A 1 88 ? -5.441 -1.875 -18.957 1.00 94.75 88 ILE A CA 1
ATOM 656 C C . ILE A 1 88 ? -4.170 -1.087 -19.260 1.00 94.75 88 ILE A C 1
ATOM 658 O O . ILE A 1 88 ? -4.021 -0.603 -20.372 1.00 94.75 88 ILE A O 1
ATOM 662 N N . PHE A 1 89 ? -3.248 -0.967 -18.307 1.00 92.50 89 PHE A N 1
ATOM 663 C CA . PHE A 1 89 ? -1.998 -0.224 -18.466 1.00 92.50 89 PHE A CA 1
ATOM 664 C C . PHE A 1 89 ? -0.850 -1.059 -19.036 1.00 92.50 89 PHE A C 1
ATOM 666 O O . PHE A 1 89 ? 0.260 -0.547 -19.155 1.00 92.50 89 PHE A O 1
ATOM 673 N N . GLY A 1 90 ? -1.094 -2.309 -19.433 1.00 86.44 90 GLY A N 1
ATOM 674 C CA . GLY A 1 90 ? -0.061 -3.213 -19.945 1.00 86.44 90 GLY A CA 1
ATOM 675 C C . GLY A 1 90 ? 0.622 -2.717 -21.223 1.00 86.44 90 GLY A C 1
ATOM 676 O O . GLY A 1 90 ? 1.688 -3.208 -21.575 1.00 86.44 90 GLY A O 1
ATOM 677 N N . PHE A 1 91 ? 0.047 -1.716 -21.897 1.00 89.69 91 PHE A N 1
ATOM 678 C CA . PHE A 1 91 ? 0.667 -1.031 -23.034 1.00 89.69 91 PHE A CA 1
ATOM 679 C C . PHE A 1 91 ? 1.790 -0.053 -22.636 1.00 89.69 91 PHE A C 1
ATOM 681 O O . PHE A 1 91 ? 2.510 0.435 -23.507 1.00 89.69 91 PHE A O 1
ATOM 688 N N . ILE A 1 92 ? 1.925 0.286 -21.350 1.00 89.62 92 ILE A N 1
ATOM 689 C CA . ILE A 1 92 ? 2.939 1.214 -20.846 1.00 89.62 92 ILE A CA 1
ATOM 690 C C . ILE A 1 92 ? 4.212 0.423 -20.528 1.00 89.62 92 ILE A C 1
ATOM 692 O O . ILE A 1 92 ? 4.278 -0.257 -19.506 1.00 89.62 92 ILE A O 1
ATOM 696 N N . ASP A 1 93 ? 5.245 0.566 -21.361 1.00 87.75 93 ASP A N 1
ATOM 697 C CA . ASP A 1 93 ? 6.580 0.006 -21.105 1.00 87.75 93 ASP A CA 1
ATOM 698 C C . ASP A 1 93 ? 7.606 1.130 -20.853 1.00 87.75 93 ASP A C 1
ATOM 700 O O . ASP A 1 93 ? 8.141 1.740 -21.788 1.00 87.75 93 ASP A O 1
ATOM 704 N N . PRO A 1 94 ? 7.851 1.502 -19.583 1.00 85.81 94 PRO A N 1
ATOM 705 C CA . PRO A 1 94 ? 8.744 2.602 -19.272 1.00 85.81 94 PRO A CA 1
ATOM 706 C C . PRO A 1 94 ? 10.210 2.148 -19.328 1.00 85.81 94 PRO A C 1
ATOM 708 O O . PRO A 1 94 ? 10.758 1.646 -18.348 1.00 85.81 94 PRO A O 1
ATOM 711 N N . HIS A 1 95 ? 10.896 2.395 -20.445 1.00 86.62 95 HIS A N 1
ATOM 712 C CA . HIS A 1 95 ? 12.333 2.101 -20.562 1.00 86.62 95 HIS A CA 1
ATOM 713 C C . HIS A 1 95 ? 13.222 3.142 -19.864 1.00 86.62 95 HIS A C 1
ATOM 715 O O . HIS A 1 95 ? 14.177 2.796 -19.166 1.00 86.62 95 HIS A O 1
ATOM 721 N N . ALA A 1 96 ? 12.911 4.430 -20.030 1.00 91.25 96 ALA A N 1
ATOM 722 C CA . ALA A 1 96 ? 13.712 5.513 -19.471 1.00 91.25 96 ALA A CA 1
ATOM 723 C C . ALA A 1 96 ? 13.413 5.725 -17.980 1.00 91.25 96 ALA A C 1
ATOM 725 O O . ALA A 1 96 ? 12.255 5.792 -17.563 1.00 91.25 96 ALA A O 1
ATOM 726 N N . TYR A 1 97 ? 14.465 5.917 -17.178 1.00 89.25 97 TYR A N 1
ATOM 727 C CA . TYR A 1 97 ? 14.340 6.130 -15.731 1.00 89.25 97 TYR A CA 1
ATOM 728 C C . TYR A 1 97 ? 13.420 7.309 -15.378 1.00 89.25 97 TYR A C 1
ATOM 730 O O . TYR A 1 97 ? 12.595 7.202 -14.474 1.00 89.25 97 TYR A O 1
ATOM 738 N N . TRP A 1 98 ? 13.492 8.407 -16.135 1.00 88.62 98 TRP A N 1
ATOM 739 C CA . TRP A 1 98 ? 12.621 9.567 -15.936 1.00 88.62 98 TRP A CA 1
ATOM 740 C C . TRP A 1 98 ? 11.136 9.241 -16.119 1.00 88.62 98 TRP A C 1
ATOM 742 O O . TRP A 1 98 ? 10.312 9.726 -15.351 1.00 88.62 98 TR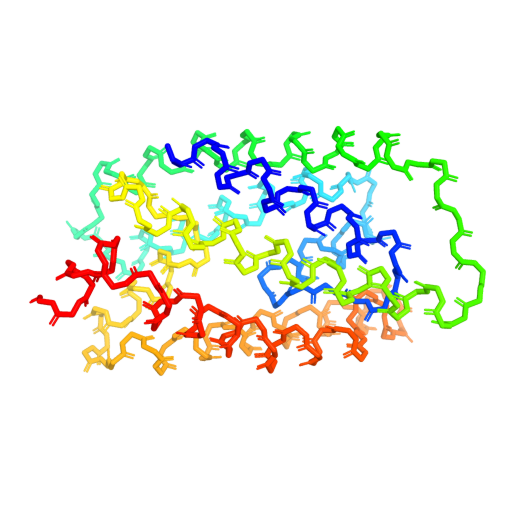P A O 1
ATOM 752 N N . VAL A 1 99 ? 10.789 8.368 -17.069 1.00 90.38 99 VAL A N 1
ATOM 753 C CA . VAL A 1 99 ? 9.399 7.927 -17.278 1.00 90.38 99 VAL A CA 1
ATOM 754 C C . VAL A 1 99 ? 8.930 7.091 -16.089 1.00 90.38 99 VAL A C 1
ATOM 756 O O . VAL A 1 99 ? 7.841 7.325 -15.567 1.00 90.38 99 VAL A O 1
ATOM 759 N N . LYS A 1 100 ? 9.779 6.178 -15.601 1.00 92.25 100 LYS A N 1
ATOM 760 C CA . LYS A 1 100 ? 9.508 5.397 -14.386 1.00 92.25 100 LYS A CA 1
ATOM 761 C C . LYS A 1 100 ? 9.278 6.298 -13.168 1.00 92.25 100 LYS A C 1
ATOM 763 O O . LYS A 1 100 ? 8.352 6.066 -12.389 1.00 92.25 100 LYS A O 1
ATOM 768 N N . LEU A 1 101 ? 10.084 7.351 -13.018 1.00 90.00 101 LEU A N 1
ATOM 769 C CA . LEU A 1 101 ? 9.950 8.319 -11.931 1.00 90.00 101 LEU A CA 1
ATOM 770 C C . LEU A 1 101 ? 8.644 9.118 -12.041 1.00 90.00 101 LEU A C 1
ATOM 772 O O . LEU A 1 101 ? 7.911 9.210 -11.059 1.00 90.00 101 LEU A O 1
ATOM 776 N N . CYS A 1 102 ? 8.309 9.632 -13.228 1.00 91.19 102 CYS A N 1
ATOM 777 C CA . CYS A 1 102 ? 7.049 10.340 -13.466 1.00 91.19 102 CYS A CA 1
ATOM 778 C C . CYS A 1 102 ? 5.830 9.459 -13.160 1.00 91.19 102 CYS A C 1
ATOM 780 O O . CYS A 1 102 ? 4.931 9.894 -12.442 1.00 91.19 102 CYS A O 1
ATOM 782 N N . LEU A 1 103 ? 5.824 8.205 -13.627 1.00 92.50 103 LEU A N 1
ATOM 783 C CA . LEU A 1 103 ? 4.762 7.240 -13.317 1.00 92.50 103 LEU A CA 1
ATOM 784 C C . LEU A 1 103 ? 4.648 6.978 -11.813 1.00 92.50 103 LEU A C 1
ATOM 786 O O . LEU A 1 103 ? 3.542 6.913 -11.282 1.00 92.50 103 LEU A O 1
ATOM 790 N N . THR A 1 104 ? 5.780 6.887 -11.111 1.00 91.50 104 THR A N 1
ATOM 791 C CA . THR A 1 104 ? 5.802 6.715 -9.652 1.00 91.50 104 THR A CA 1
ATOM 792 C C . THR A 1 104 ? 5.190 7.923 -8.939 1.00 91.50 104 THR A C 1
ATOM 794 O O . THR A 1 104 ? 4.388 7.750 -8.025 1.00 91.50 104 THR A O 1
ATOM 797 N N . ILE A 1 105 ? 5.504 9.147 -9.372 1.00 90.88 105 ILE A N 1
ATOM 798 C CA . ILE A 1 105 ? 4.932 10.377 -8.801 1.00 90.88 105 ILE A CA 1
ATOM 799 C C . ILE A 1 105 ? 3.419 10.443 -9.047 1.00 90.88 105 ILE A C 1
ATOM 801 O O . ILE A 1 105 ? 2.663 10.715 -8.114 1.00 90.88 105 ILE A O 1
ATOM 805 N N . ILE A 1 106 ? 2.971 10.141 -10.271 1.00 92.94 106 ILE A N 1
ATOM 806 C CA . ILE A 1 106 ? 1.541 10.071 -10.612 1.00 92.94 106 ILE A CA 1
ATOM 807 C C . ILE A 1 106 ? 0.847 9.032 -9.729 1.00 92.94 106 ILE A C 1
ATOM 809 O O . ILE A 1 106 ? -0.172 9.329 -9.110 1.00 92.94 106 ILE A O 1
ATOM 813 N N . SER A 1 107 ? 1.443 7.846 -9.599 1.00 93.50 107 SER A N 1
ATOM 814 C CA . SER A 1 107 ? 0.948 6.785 -8.729 1.00 93.50 107 SER A CA 1
ATOM 815 C C . SER A 1 107 ? 0.798 7.251 -7.279 1.00 93.50 107 SER A C 1
ATOM 817 O O . SER A 1 107 ? -0.244 7.007 -6.674 1.00 93.50 107 SER A O 1
ATOM 819 N N . ILE A 1 108 ? 1.794 7.944 -6.717 1.00 90.94 108 ILE A N 1
ATOM 820 C CA . ILE A 1 108 ? 1.743 8.469 -5.343 1.00 90.94 108 ILE A CA 1
ATOM 821 C C . ILE A 1 108 ? 0.595 9.477 -5.180 1.00 90.94 108 ILE A C 1
ATOM 823 O O . ILE A 1 108 ? -0.124 9.424 -4.180 1.00 90.94 108 ILE A O 1
ATOM 827 N N . GLY A 1 109 ? 0.397 10.363 -6.160 1.00 90.56 109 GLY A N 1
ATOM 828 C CA . GLY A 1 109 ? -0.717 11.312 -6.169 1.00 90.56 109 GLY A CA 1
ATOM 829 C C . GLY A 1 109 ? -2.075 10.609 -6.213 1.00 90.56 109 GLY A C 1
ATOM 830 O O . GLY A 1 109 ? -2.944 10.891 -5.388 1.00 90.56 109 GLY A O 1
ATOM 831 N N . CYS A 1 110 ? -2.235 9.634 -7.113 1.00 93.19 110 CYS A N 1
ATOM 832 C CA . CYS A 1 110 ? -3.436 8.804 -7.176 1.00 93.19 110 CYS A CA 1
ATOM 833 C C . CYS A 1 110 ? -3.671 8.061 -5.855 1.00 93.19 110 CYS A C 1
ATOM 835 O O . CYS A 1 110 ? -4.793 8.066 -5.358 1.00 93.19 110 CYS A O 1
ATOM 837 N N . LEU A 1 111 ? -2.628 7.494 -5.237 1.00 91.56 111 LEU A N 1
ATOM 838 C CA . LEU A 1 111 ? -2.751 6.806 -3.951 1.00 91.56 111 LEU A CA 1
ATOM 839 C C . LEU A 1 111 ? -3.312 7.738 -2.879 1.00 91.56 111 LEU A C 1
ATOM 841 O O . LEU A 1 111 ? -4.262 7.376 -2.194 1.00 91.56 111 LEU A O 1
ATOM 845 N N . ALA A 1 112 ? -2.747 8.942 -2.755 1.00 87.31 112 ALA A N 1
ATOM 846 C CA . ALA A 1 112 ? -3.175 9.919 -1.761 1.00 87.31 112 ALA A CA 1
ATOM 847 C C . ALA A 1 112 ? -4.644 10.333 -1.956 1.00 87.31 112 ALA A C 1
ATOM 849 O O . ALA A 1 112 ? -5.402 10.367 -0.989 1.00 87.31 112 ALA A O 1
ATOM 850 N N . ILE A 1 113 ? -5.067 10.572 -3.203 1.00 89.12 113 ILE A N 1
ATOM 851 C CA . ILE A 1 113 ? -6.465 10.889 -3.537 1.00 89.12 113 ILE A CA 1
ATOM 852 C C . ILE A 1 113 ? -7.387 9.704 -3.215 1.00 89.12 113 ILE A C 1
ATOM 854 O O . ILE A 1 113 ? -8.461 9.883 -2.641 1.00 89.12 113 ILE A O 1
ATOM 858 N N . GLY A 1 114 ? -6.971 8.487 -3.571 1.00 90.06 114 GLY A N 1
ATOM 859 C CA . GLY A 1 114 ? -7.735 7.270 -3.314 1.00 90.06 114 GLY A CA 1
ATOM 860 C C . GLY A 1 114 ? -7.945 7.022 -1.819 1.00 90.06 114 GLY A C 1
ATOM 861 O O . GLY A 1 114 ? -9.082 6.818 -1.393 1.00 90.06 114 GLY A O 1
ATOM 862 N N . VAL A 1 115 ? -6.874 7.134 -1.026 1.00 86.44 115 VAL A N 1
ATOM 863 C CA . VAL A 1 115 ? -6.917 7.034 0.442 1.00 86.44 115 VAL A CA 1
ATOM 864 C C . VAL A 1 115 ? -7.796 8.137 1.033 1.00 86.44 115 VAL A C 1
ATOM 866 O O . VAL A 1 115 ? -8.642 7.859 1.874 1.00 86.44 115 VAL A O 1
ATOM 869 N N . PHE A 1 116 ? -7.686 9.379 0.553 1.00 85.00 116 PHE A N 1
ATOM 870 C CA . PHE A 1 116 ? -8.545 10.473 1.014 1.00 85.00 116 PHE A CA 1
ATOM 871 C C . PHE A 1 116 ? -10.042 10.175 0.809 1.00 85.00 116 PHE A C 1
ATOM 873 O O . PHE A 1 116 ? -10.852 10.406 1.710 1.00 85.00 116 PHE A O 1
ATOM 880 N N . PHE A 1 117 ? -10.435 9.633 -0.350 1.00 87.31 117 PHE A N 1
ATOM 881 C CA . PHE A 1 117 ? -11.827 9.234 -0.599 1.00 87.31 117 PHE A CA 1
ATOM 882 C C . PHE A 1 117 ? -12.271 8.020 0.224 1.00 87.31 117 PHE A C 1
ATOM 884 O O . PHE A 1 117 ? -13.446 7.939 0.602 1.00 87.31 117 PHE A O 1
ATOM 891 N N . GLU A 1 118 ? -11.366 7.076 0.475 1.00 86.56 118 GLU A N 1
ATOM 892 C CA . GLU A 1 118 ? -11.614 5.902 1.311 1.00 86.56 118 GLU A CA 1
ATOM 893 C C . GLU A 1 118 ? -11.876 6.317 2.765 1.00 86.56 118 GLU A C 1
ATOM 895 O O . GLU A 1 118 ? -12.973 6.053 3.271 1.00 86.56 118 GLU A O 1
ATOM 900 N N . VAL A 1 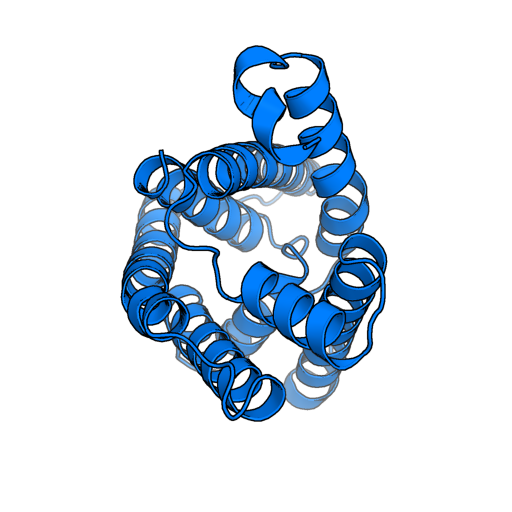119 ? -10.973 7.092 3.372 1.00 77.94 119 VAL A N 1
ATOM 901 C CA . VAL A 1 119 ? -11.106 7.604 4.746 1.00 77.94 119 VAL A CA 1
ATOM 902 C C . VAL A 1 119 ? -12.363 8.465 4.903 1.00 77.94 119 VAL A C 1
ATOM 904 O O . VAL A 1 119 ? -13.158 8.259 5.825 1.00 77.94 119 VAL A O 1
ATOM 907 N N . ASN A 1 120 ? -12.627 9.386 3.968 1.00 79.50 120 ASN A N 1
ATOM 908 C CA . ASN A 1 120 ? -13.811 10.252 4.042 1.00 79.50 120 ASN A CA 1
ATOM 909 C C . ASN A 1 120 ? -15.136 9.534 3.778 1.00 79.50 120 ASN A C 1
ATOM 911 O O . ASN A 1 120 ? -16.200 10.095 4.043 1.00 79.50 120 ASN A O 1
ATOM 915 N N . SER A 1 121 ? -15.108 8.288 3.301 1.00 80.75 121 SER A N 1
ATOM 916 C CA . SER A 1 121 ? -16.330 7.509 3.116 1.00 80.75 121 SER A CA 1
ATOM 917 C C . SER A 1 121 ? -17.012 7.127 4.434 1.00 80.75 121 SER A C 1
ATOM 919 O O . SER A 1 121 ? -18.210 6.856 4.420 1.00 80.75 121 SER A O 1
ATOM 921 N N . ARG A 1 122 ? -16.274 7.095 5.556 1.00 72.50 122 ARG A N 1
ATOM 922 C CA . ARG A 1 122 ? -16.749 6.695 6.901 1.00 72.50 122 ARG A CA 1
ATOM 923 C C . ARG A 1 122 ? -17.416 5.317 6.973 1.00 72.50 122 ARG A C 1
ATOM 925 O O . ARG A 1 122 ? -18.190 5.046 7.891 1.00 72.50 122 ARG A O 1
ATOM 932 N N . THR A 1 123 ? -17.164 4.460 5.989 1.00 76.19 123 THR A N 1
ATOM 933 C CA . THR A 1 123 ? -17.840 3.165 5.878 1.00 76.19 123 THR A CA 1
ATOM 934 C C . THR A 1 123 ? -16.998 2.057 6.498 1.00 76.19 123 THR A C 1
ATOM 936 O O . THR A 1 123 ? -17.231 1.661 7.642 1.00 76.19 123 THR A O 1
ATOM 939 N N . ILE A 1 124 ? -16.024 1.568 5.738 1.00 79.12 124 ILE A N 1
ATOM 940 C CA . ILE A 1 124 ? -15.137 0.462 6.075 1.00 79.12 124 ILE A CA 1
ATOM 941 C C . ILE A 1 124 ? -13.718 0.962 5.857 1.00 79.12 124 ILE A C 1
ATOM 943 O O . ILE A 1 124 ? -13.441 1.574 4.829 1.00 79.12 124 ILE A O 1
ATOM 947 N N . MET A 1 125 ? -12.860 0.704 6.834 1.00 78.44 125 MET A N 1
ATOM 948 C CA . MET A 1 125 ? -11.444 1.020 6.754 1.00 78.44 125 MET A CA 1
ATOM 949 C C . MET A 1 125 ? -10.712 -0.165 6.123 1.00 78.44 125 MET A C 1
ATOM 951 O O . MET A 1 125 ? -11.013 -1.309 6.458 1.00 78.44 125 MET A O 1
ATOM 955 N N . MET A 1 126 ? -9.800 0.081 5.190 1.00 83.06 126 MET A N 1
ATOM 956 C CA . MET A 1 126 ? -9.023 -0.981 4.544 1.00 83.06 126 MET A CA 1
ATOM 957 C C . MET A 1 126 ? -8.058 -1.669 5.523 1.00 83.06 126 MET A C 1
ATOM 959 O O . MET A 1 126 ? -7.743 -1.156 6.597 1.00 83.06 126 MET A O 1
ATOM 963 N N . ALA A 1 127 ? -7.578 -2.865 5.162 1.00 82.56 127 ALA A N 1
ATOM 964 C CA . ALA A 1 127 ? -6.827 -3.712 6.094 1.00 82.56 127 ALA A CA 1
ATOM 965 C C . ALA A 1 127 ? -5.490 -3.153 6.561 1.00 82.56 127 ALA A C 1
ATOM 967 O O . ALA A 1 127 ? -5.104 -3.407 7.702 1.00 82.56 127 ALA A O 1
ATOM 968 N N . GLY A 1 128 ? -4.807 -2.352 5.742 1.00 76.81 128 GLY A N 1
ATOM 969 C CA . GLY A 1 128 ? -3.577 -1.699 6.197 1.00 76.81 128 GLY A CA 1
ATOM 970 C C . GLY A 1 128 ? -3.822 -0.672 7.294 1.00 76.81 128 GLY A C 1
ATOM 971 O O . GLY A 1 128 ? -3.055 -0.570 8.248 1.00 76.81 128 GLY A O 1
ATOM 972 N N . GLU A 1 129 ? -4.915 0.071 7.196 1.00 80.00 129 GLU A N 1
ATOM 973 C CA . GLU A 1 129 ? -5.342 1.037 8.195 1.00 80.00 129 GLU A CA 1
ATOM 974 C C . GLU A 1 129 ? -5.917 0.326 9.431 1.00 80.00 129 GLU A C 1
ATOM 976 O O . GLU A 1 129 ? -5.609 0.711 10.565 1.00 80.00 129 GLU A O 1
ATOM 981 N N . GLY A 1 130 ? -6.692 -0.743 9.219 1.00 82.75 130 GLY A N 1
ATOM 982 C CA . GLY A 1 130 ? -7.317 -1.559 10.262 1.00 82.75 130 GLY A CA 1
ATOM 983 C C . GLY A 1 130 ? -6.306 -2.162 11.236 1.00 82.75 130 GLY A C 1
ATOM 984 O O . GLY A 1 130 ? -6.441 -1.997 12.451 1.00 82.75 130 GLY A O 1
ATOM 985 N N . ILE A 1 131 ? -5.218 -2.757 10.733 1.00 85.62 131 ILE A N 1
ATOM 986 C CA . ILE A 1 131 ? -4.191 -3.354 11.599 1.00 85.62 131 ILE A CA 1
ATOM 987 C C . ILE A 1 131 ? -3.443 -2.310 12.435 1.00 85.62 131 ILE A C 1
ATOM 989 O O . ILE A 1 131 ? -3.202 -2.519 13.628 1.00 85.62 131 ILE A O 1
ATOM 993 N N . ALA A 1 132 ? -3.124 -1.152 11.850 1.00 84.56 132 ALA A N 1
ATOM 994 C CA . ALA A 1 132 ? -2.492 -0.054 12.575 1.00 84.56 132 ALA A CA 1
ATOM 995 C C . ALA A 1 132 ? -3.409 0.476 13.690 1.00 84.56 132 ALA A C 1
ATOM 997 O O . ALA A 1 132 ? -2.945 0.725 14.808 1.00 84.56 132 ALA A O 1
ATOM 998 N N . ALA A 1 133 ? -4.713 0.587 13.415 1.00 82.44 133 ALA A N 1
ATOM 999 C CA . ALA A 1 133 ? -5.719 0.974 14.400 1.00 82.44 133 ALA A CA 1
ATOM 1000 C C . ALA A 1 133 ? -5.876 -0.074 15.512 1.00 82.44 133 ALA A C 1
ATOM 1002 O O . ALA A 1 133 ? -5.920 0.289 16.689 1.00 82.44 133 ALA A O 1
ATOM 1003 N N . ALA A 1 134 ? -5.881 -1.364 15.172 1.00 85.19 134 ALA A N 1
ATOM 1004 C CA . ALA A 1 134 ? -5.969 -2.453 16.139 1.00 85.19 134 ALA A CA 1
ATOM 1005 C C . ALA A 1 134 ? -4.802 -2.442 17.132 1.00 85.19 134 ALA A C 1
ATOM 1007 O O . ALA A 1 134 ? -5.011 -2.517 18.348 1.00 85.19 134 ALA A O 1
ATOM 1008 N N . PHE A 1 135 ? -3.570 -2.278 16.643 1.00 84.94 135 PHE A N 1
ATOM 1009 C CA . PHE A 1 135 ? -2.415 -2.159 17.528 1.00 84.94 135 PHE A CA 1
ATOM 1010 C C . PHE A 1 135 ? -2.400 -0.841 18.312 1.00 84.94 135 PHE A C 1
ATOM 1012 O O . PHE A 1 135 ? -2.032 -0.854 19.487 1.00 84.94 135 PHE A O 1
ATOM 1019 N N . ALA A 1 136 ? -2.820 0.281 17.716 1.00 83.19 136 ALA A N 1
ATOM 1020 C CA . ALA A 1 136 ? -2.970 1.553 18.431 1.00 83.19 136 ALA A CA 1
ATOM 1021 C C . ALA A 1 136 ? -3.939 1.430 19.611 1.00 83.19 136 ALA A C 1
ATOM 1023 O O . ALA A 1 136 ? -3.607 1.838 20.726 1.00 83.19 136 ALA A O 1
ATOM 1024 N N . PHE A 1 137 ? -5.080 0.777 19.390 1.00 82.00 137 PHE A N 1
ATOM 1025 C CA . PHE A 1 137 ? -6.063 0.482 20.424 1.00 82.00 137 PHE A CA 1
ATOM 1026 C C . PHE A 1 137 ? -5.490 -0.437 21.512 1.00 82.00 137 PHE A C 1
ATOM 1028 O O . PHE A 1 137 ? -5.584 -0.133 22.703 1.00 82.00 137 PHE A O 1
ATOM 1035 N N . ARG A 1 138 ? -4.840 -1.542 21.121 1.00 84.81 138 ARG A N 1
ATOM 1036 C CA . ARG A 1 138 ? -4.305 -2.532 22.066 1.00 84.81 138 ARG A CA 1
ATOM 1037 C C . ARG A 1 138 ? -3.158 -1.986 22.920 1.00 84.81 138 ARG A C 1
ATOM 1039 O O . ARG A 1 138 ? -3.096 -2.295 24.108 1.00 84.81 138 ARG A O 1
ATOM 1046 N N . LEU A 1 139 ? -2.270 -1.187 22.326 1.00 85.25 139 LEU A N 1
ATOM 1047 C CA . LEU A 1 139 ? -1.068 -0.641 22.970 1.00 85.25 139 LEU A CA 1
ATOM 1048 C C . LEU A 1 139 ? -1.273 0.761 23.564 1.00 85.25 139 LEU A C 1
ATOM 1050 O O . LEU A 1 139 ? -0.344 1.299 24.166 1.00 85.25 139 LEU A O 1
ATOM 1054 N N . ARG A 1 140 ? -2.464 1.355 23.400 1.00 83.62 140 ARG A N 1
ATOM 1055 C CA . ARG A 1 140 ? -2.796 2.725 23.837 1.00 83.62 140 ARG A CA 1
ATOM 1056 C C . ARG A 1 140 ? -1.784 3.760 23.331 1.00 83.62 140 ARG A C 1
ATOM 1058 O O . ARG A 1 140 ? -1.325 4.623 24.075 1.00 83.62 140 ARG A O 1
ATOM 1065 N N . GLN A 1 141 ? -1.404 3.637 22.063 1.00 79.69 141 GLN A N 1
ATOM 1066 C CA . GLN A 1 141 ? -0.478 4.548 21.388 1.00 79.69 141 GLN A CA 1
ATOM 1067 C C . GLN A 1 141 ? -1.223 5.376 20.330 1.00 79.69 141 GLN A C 1
ATOM 1069 O O . GLN A 1 141 ? -2.230 4.909 19.800 1.00 79.69 141 GLN A O 1
ATOM 1074 N N . PRO A 1 142 ? -0.728 6.575 19.966 1.00 76.38 142 PRO A N 1
ATOM 1075 C CA . PRO A 1 142 ? -1.322 7.371 18.894 1.00 76.38 142 PRO A CA 1
ATOM 1076 C C . PRO A 1 142 ? -1.347 6.613 17.559 1.00 76.38 142 PRO A C 1
ATOM 1078 O O . PRO A 1 142 ? -0.331 6.036 17.159 1.00 76.38 142 PRO A O 1
ATOM 1081 N N . PHE A 1 143 ? -2.472 6.679 16.838 1.00 71.88 143 PHE A N 1
ATOM 1082 C CA . PHE A 1 143 ? -2.664 6.001 15.548 1.00 71.88 143 PHE A CA 1
ATOM 1083 C C . PHE A 1 143 ? -1.553 6.322 14.544 1.00 71.88 143 PHE A C 1
ATOM 1085 O O . PHE A 1 143 ? -0.947 5.409 13.994 1.00 71.88 143 PHE A O 1
ATOM 1092 N N . ALA A 1 144 ? -1.204 7.604 14.386 1.00 71.56 144 ALA A N 1
ATOM 1093 C CA . ALA A 1 144 ? -0.146 8.033 13.471 1.00 71.56 144 ALA A CA 1
ATOM 1094 C C . ALA A 1 144 ? 1.203 7.343 13.755 1.00 71.56 144 ALA A C 1
ATOM 1096 O O . ALA A 1 144 ? 1.876 6.891 12.832 1.00 71.56 144 ALA A O 1
ATOM 1097 N N . LYS A 1 145 ? 1.578 7.183 15.036 1.00 72.31 145 LYS A N 1
ATOM 1098 C CA . LYS A 1 145 ? 2.818 6.481 15.417 1.00 72.31 145 LYS A CA 1
ATOM 1099 C C . LYS A 1 145 ? 2.747 4.991 15.089 1.00 72.31 145 LYS A C 1
ATOM 1101 O O . LYS A 1 145 ? 3.742 4.412 14.660 1.00 72.31 145 LYS A O 1
ATOM 1106 N N . MET A 1 146 ? 1.590 4.368 15.300 1.00 80.75 146 MET A N 1
ATOM 1107 C CA . MET A 1 146 ? 1.408 2.946 15.017 1.00 80.75 146 MET A CA 1
ATOM 1108 C C . MET A 1 146 ? 1.314 2.645 13.527 1.00 80.75 146 MET A C 1
ATOM 1110 O O . MET A 1 146 ? 1.851 1.625 13.107 1.00 80.75 146 MET A O 1
ATOM 1114 N N . LYS A 1 147 ? 0.738 3.547 12.727 1.00 80.31 147 LYS A N 1
ATOM 1115 C CA . LYS A 1 147 ? 0.724 3.442 11.264 1.00 80.31 147 LYS A CA 1
ATOM 1116 C C . LYS A 1 147 ? 2.142 3.444 10.702 1.00 80.31 147 LYS A C 1
ATOM 1118 O O . LYS A 1 147 ? 2.510 2.506 10.013 1.00 80.31 147 LYS A O 1
ATOM 1123 N N . VAL A 1 148 ? 2.978 4.402 11.114 1.00 81.25 148 VAL A N 1
ATOM 1124 C CA . VAL A 1 148 ? 4.391 4.441 10.693 1.00 81.25 148 VAL A CA 1
ATOM 1125 C C . VAL A 1 148 ? 5.126 3.151 11.073 1.00 81.25 148 VAL A C 1
ATOM 1127 O O . VAL A 1 148 ? 5.887 2.616 10.274 1.00 81.25 148 VAL A O 1
ATOM 1130 N N . ARG A 1 149 ? 4.887 2.609 12.275 1.00 84.06 149 ARG A N 1
ATOM 1131 C CA . ARG A 1 149 ? 5.481 1.325 12.686 1.00 84.06 149 ARG A CA 1
ATOM 1132 C C . ARG A 1 149 ? 4.994 0.162 11.822 1.00 84.06 149 ARG A C 1
ATOM 1134 O O . ARG A 1 149 ? 5.822 -0.640 11.406 1.00 84.06 149 ARG A O 1
ATOM 1141 N N . ALA A 1 150 ? 3.693 0.081 11.547 1.00 85.00 150 ALA A N 1
ATOM 1142 C CA . ALA A 1 150 ? 3.121 -0.946 10.681 1.00 85.00 150 ALA A CA 1
ATOM 1143 C C . ALA A 1 150 ? 3.722 -0.870 9.265 1.00 85.00 150 ALA A C 1
ATOM 1145 O O . ALA A 1 150 ? 4.223 -1.874 8.761 1.00 85.00 150 ALA A O 1
ATOM 1146 N N . ASP A 1 151 ? 3.799 0.326 8.682 1.00 85.69 151 ASP A N 1
ATOM 1147 C CA . ASP A 1 151 ? 4.393 0.550 7.361 1.00 85.69 151 ASP A CA 1
ATOM 1148 C C . ASP A 1 151 ? 5.869 0.123 7.318 1.00 85.69 151 ASP A C 1
ATOM 1150 O O . ASP A 1 151 ? 6.286 -0.589 6.402 1.00 85.69 151 ASP A O 1
ATOM 1154 N N . ILE A 1 152 ? 6.656 0.480 8.343 1.00 86.31 152 ILE A N 1
ATOM 1155 C CA . ILE A 1 152 ? 8.053 0.033 8.468 1.00 86.31 152 ILE A CA 1
ATOM 1156 C C . ILE A 1 152 ? 8.125 -1.495 8.549 1.00 86.31 152 ILE A C 1
ATOM 1158 O O . ILE A 1 152 ? 8.942 -2.093 7.851 1.00 86.31 152 ILE A O 1
ATOM 1162 N N . THR A 1 153 ? 7.274 -2.148 9.351 1.00 88.81 153 THR A N 1
ATOM 1163 C CA . THR A 1 153 ? 7.284 -3.619 9.441 1.00 88.81 153 THR A CA 1
ATOM 1164 C C . THR A 1 153 ? 6.959 -4.281 8.105 1.00 88.81 153 THR A C 1
ATOM 1166 O O . THR A 1 153 ? 7.624 -5.249 7.744 1.00 88.81 153 THR A O 1
ATOM 1169 N N . MET A 1 154 ? 6.016 -3.741 7.326 1.00 89.44 154 MET A N 1
ATOM 1170 C CA . MET A 1 154 ? 5.692 -4.265 5.996 1.00 89.44 154 MET A CA 1
ATOM 1171 C C . MET A 1 154 ? 6.853 -4.083 5.012 1.00 89.44 154 MET A C 1
ATOM 1173 O O . MET A 1 154 ? 7.189 -5.018 4.287 1.00 89.44 154 MET A O 1
ATOM 1177 N N . VAL A 1 155 ? 7.519 -2.924 5.017 1.00 88.31 155 VAL A N 1
ATOM 1178 C CA . VAL A 1 155 ? 8.692 -2.681 4.158 1.00 88.31 155 VAL A CA 1
ATOM 1179 C C . VAL A 1 155 ? 9.840 -3.617 4.527 1.00 88.31 155 VAL A C 1
ATOM 1181 O O . VAL A 1 155 ? 10.428 -4.232 3.642 1.00 88.31 155 VAL A O 1
ATOM 1184 N N . VAL A 1 156 ? 10.135 -3.775 5.820 1.00 89.56 156 VAL A N 1
ATOM 1185 C CA . VAL A 1 156 ? 11.183 -4.691 6.295 1.00 89.56 156 VAL A CA 1
ATOM 1186 C C . VAL A 1 156 ? 10.862 -6.132 5.899 1.00 89.56 156 VAL A C 1
ATOM 1188 O O . VAL A 1 156 ? 11.731 -6.819 5.370 1.00 89.56 156 VAL A O 1
ATOM 1191 N N . MET A 1 157 ? 9.613 -6.574 6.070 1.00 89.94 157 MET A N 1
ATOM 1192 C CA . MET A 1 157 ? 9.171 -7.900 5.626 1.00 89.94 157 MET A CA 1
ATOM 1193 C C . MET A 1 157 ? 9.340 -8.086 4.115 1.00 89.94 157 MET A C 1
ATOM 1195 O O . MET A 1 157 ? 9.850 -9.117 3.685 1.00 89.94 157 MET A O 1
ATOM 1199 N N . ALA A 1 158 ? 8.972 -7.089 3.307 1.00 89.25 158 ALA A N 1
ATOM 1200 C CA . ALA A 1 158 ? 9.149 -7.139 1.858 1.00 89.25 158 ALA A CA 1
ATOM 1201 C C . ALA A 1 158 ? 10.634 -7.230 1.462 1.00 89.25 158 ALA A C 1
ATOM 1203 O O . ALA A 1 158 ? 10.987 -8.031 0.599 1.00 89.25 158 ALA A O 1
ATOM 1204 N N . VAL A 1 159 ? 11.514 -6.475 2.129 1.00 88.31 159 VAL A N 1
ATOM 1205 C CA . VAL A 1 159 ? 12.969 -6.541 1.907 1.00 88.31 159 VAL A CA 1
ATOM 1206 C C . VAL A 1 159 ? 13.524 -7.916 2.279 1.00 88.31 159 VAL A C 1
ATOM 1208 O O . VAL A 1 159 ? 14.268 -8.496 1.493 1.00 88.31 159 VAL A O 1
ATOM 1211 N N . ILE A 1 160 ? 13.140 -8.463 3.437 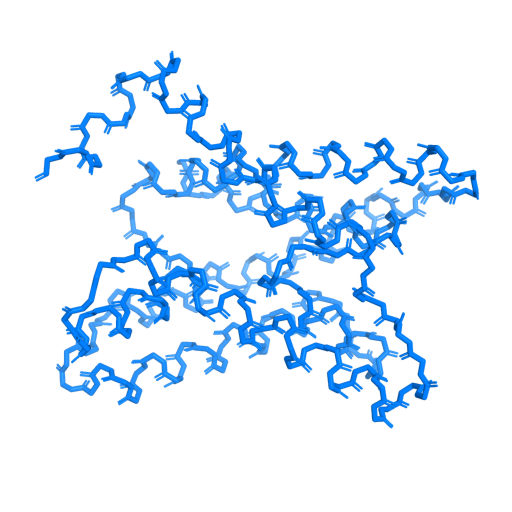1.00 90.75 160 ILE A N 1
ATOM 1212 C CA . ILE A 1 160 ? 13.573 -9.796 3.881 1.00 90.75 160 ILE A CA 1
ATOM 1213 C C . ILE A 1 160 ? 13.129 -10.864 2.877 1.00 90.75 160 ILE A C 1
ATOM 1215 O O . ILE A 1 160 ? 13.953 -11.664 2.437 1.00 90.75 160 ILE A O 1
ATOM 1219 N N . LEU A 1 161 ? 11.853 -10.853 2.474 1.00 89.44 161 LEU A N 1
ATOM 1220 C CA . LEU A 1 161 ? 11.327 -11.786 1.476 1.00 89.44 161 LEU A CA 1
ATOM 1221 C C . LEU A 1 161 ? 12.078 -11.656 0.146 1.00 89.44 161 LEU A C 1
ATOM 1223 O O . LEU A 1 161 ? 12.486 -12.662 -0.427 1.00 89.44 161 LEU A O 1
ATOM 1227 N N . SER A 1 162 ? 12.325 -10.432 -0.317 1.00 88.38 162 SER A N 1
ATOM 1228 C CA . SER A 1 162 ? 13.062 -10.209 -1.558 1.00 88.38 162 SER A CA 1
ATOM 1229 C C . SER A 1 162 ? 14.475 -10.788 -1.477 1.00 88.38 162 SER A C 1
ATOM 1231 O O . SER A 1 162 ? 14.867 -11.584 -2.321 1.00 88.38 162 SER A O 1
ATOM 1233 N N . VAL A 1 163 ? 15.239 -10.451 -0.437 1.00 88.44 163 VAL A N 1
ATOM 1234 C CA . VAL A 1 163 ? 16.634 -10.896 -0.320 1.00 88.44 163 VAL A CA 1
ATOM 1235 C C . VAL A 1 163 ? 16.728 -12.417 -0.179 1.00 88.44 163 VAL A C 1
ATOM 1237 O O . VAL A 1 163 ? 17.578 -13.027 -0.823 1.00 88.44 163 VAL A O 1
ATOM 1240 N N . ILE A 1 164 ? 15.847 -13.045 0.604 1.00 91.06 164 ILE A N 1
ATOM 1241 C CA . ILE A 1 164 ? 15.866 -14.502 0.801 1.00 91.06 164 ILE A CA 1
ATOM 1242 C C . ILE A 1 164 ? 15.552 -15.238 -0.508 1.00 91.06 164 ILE A C 1
ATOM 1244 O O . ILE A 1 164 ? 16.289 -16.150 -0.885 1.00 91.06 164 ILE A O 1
ATOM 1248 N N . PHE A 1 165 ? 14.484 -14.844 -1.206 1.00 88.69 165 PHE A N 1
ATOM 1249 C CA . PHE A 1 165 ? 13.965 -15.611 -2.341 1.00 88.69 165 PHE A CA 1
ATOM 1250 C C . PHE A 1 165 ? 14.561 -15.209 -3.696 1.00 88.69 165 PHE A C 1
ATOM 1252 O O . PHE A 1 165 ? 14.676 -16.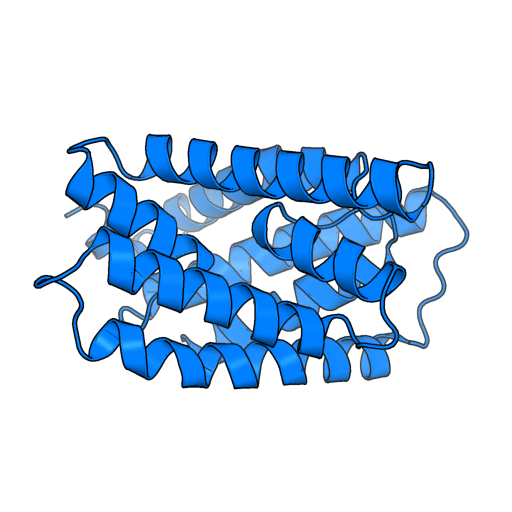063 -4.569 1.00 88.69 165 PHE A O 1
ATOM 1259 N N . THR A 1 166 ? 14.966 -13.948 -3.888 1.00 85.06 166 THR A N 1
ATOM 1260 C CA . THR A 1 166 ? 15.527 -13.468 -5.167 1.00 85.06 166 THR A CA 1
ATOM 1261 C C . THR A 1 166 ? 17.016 -13.141 -5.099 1.00 85.06 166 THR A C 1
ATOM 1263 O O . THR A 1 166 ? 17.584 -12.745 -6.118 1.00 85.06 166 THR A O 1
ATOM 1266 N N . GLN A 1 167 ? 17.656 -13.263 -3.924 1.00 82.25 167 GLN A N 1
ATOM 1267 C CA . GLN A 1 167 ? 19.072 -12.909 -3.696 1.00 82.25 167 GLN A CA 1
ATOM 1268 C C . GLN A 1 167 ? 19.414 -11.467 -4.124 1.00 82.25 167 GLN A C 1
ATOM 1270 O O . GLN A 1 167 ? 20.562 -11.118 -4.389 1.00 82.25 167 GLN A O 1
ATOM 1275 N N . SER A 1 168 ? 18.395 -10.615 -4.231 1.00 81.56 168 SER A N 1
ATOM 1276 C CA . SER A 1 168 ? 18.467 -9.260 -4.767 1.00 81.56 168 SER A CA 1
ATOM 1277 C C . SER A 1 168 ? 17.321 -8.428 -4.196 1.00 81.56 168 SER A C 1
ATOM 1279 O O . SER A 1 168 ? 16.348 -8.967 -3.672 1.00 81.56 168 SER A O 1
ATOM 1281 N N . LEU A 1 169 ? 17.437 -7.103 -4.259 1.00 81.69 169 LEU A N 1
ATOM 1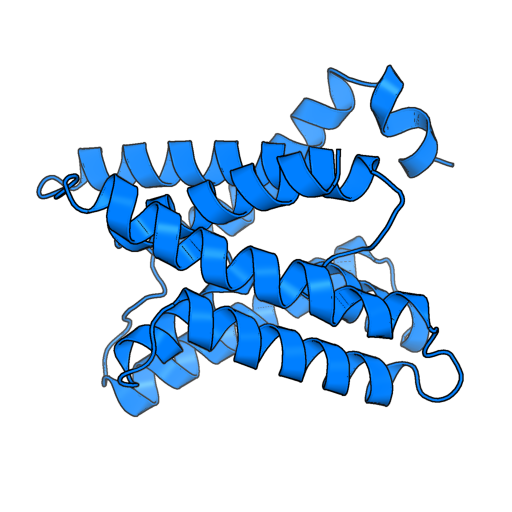282 C CA . LEU A 1 169 ? 16.427 -6.186 -3.733 1.00 81.69 169 LEU A CA 1
ATOM 1283 C C . LEU A 1 169 ? 15.440 -5.815 -4.856 1.00 81.69 169 LEU A C 1
ATOM 1285 O O . LEU A 1 169 ? 15.585 -4.800 -5.534 1.00 81.69 169 LEU A O 1
ATOM 1289 N N . VAL A 1 170 ? 14.475 -6.699 -5.103 1.00 80.69 170 VAL A N 1
ATOM 1290 C CA . VAL A 1 170 ? 13.473 -6.604 -6.169 1.00 80.69 170 VAL A CA 1
ATOM 1291 C C . VAL A 1 170 ? 12.124 -6.235 -5.562 1.00 80.69 170 VAL A C 1
ATOM 1293 O O . VAL A 1 170 ? 11.705 -6.766 -4.543 1.00 80.69 170 VAL A O 1
ATOM 1296 N N . GLY A 1 171 ? 11.416 -5.296 -6.187 1.00 75.06 171 GLY A N 1
ATOM 1297 C CA . GLY A 1 171 ? 10.072 -4.891 -5.761 1.00 75.06 171 GLY A CA 1
ATOM 1298 C C . GLY A 1 171 ? 10.018 -3.855 -4.630 1.00 75.06 171 GLY A C 1
ATOM 1299 O O . GLY A 1 171 ? 8.995 -3.187 -4.488 1.00 75.06 171 GLY A O 1
ATOM 1300 N N . VAL A 1 172 ? 11.112 -3.636 -3.898 1.00 84.69 172 VAL A N 1
ATOM 1301 C CA . VAL A 1 172 ? 11.278 -2.507 -2.964 1.00 84.69 172 VAL A CA 1
ATOM 1302 C C . VAL A 1 172 ? 12.439 -1.661 -3.455 1.00 84.69 172 VAL A C 1
ATOM 1304 O O . VAL A 1 172 ? 13.527 -2.185 -3.641 1.00 84.69 172 VAL A O 1
ATOM 1307 N N . ARG A 1 173 ? 12.215 -0.374 -3.712 1.00 87.50 173 ARG A N 1
ATOM 1308 C CA . ARG A 1 173 ? 13.200 0.522 -4.339 1.00 87.50 173 ARG A CA 1
ATOM 1309 C C . ARG A 1 173 ? 12.981 1.968 -3.883 1.00 87.50 173 ARG A C 1
ATOM 1311 O O . ARG A 1 173 ? 12.180 2.229 -2.985 1.00 87.50 173 ARG A O 1
ATOM 1318 N N . GLU A 1 174 ? 13.687 2.915 -4.486 1.00 84.69 174 GLU A N 1
ATOM 1319 C CA . GLU A 1 174 ? 13.592 4.349 -4.207 1.00 84.69 174 GLU A CA 1
ATOM 1320 C C . GLU A 1 174 ? 12.150 4.893 -4.244 1.00 84.69 174 GLU A C 1
ATOM 1322 O O . GLU A 1 174 ? 11.786 5.726 -3.416 1.00 84.69 174 GLU A O 1
ATOM 1327 N N . GLY A 1 175 ? 11.288 4.369 -5.117 1.00 80.56 175 GLY A N 1
ATOM 1328 C CA . GLY A 1 175 ? 9.867 4.712 -5.188 1.00 80.56 175 GLY A CA 1
ATOM 1329 C C . GLY A 1 175 ? 9.075 4.339 -3.933 1.00 80.56 175 GLY A C 1
ATOM 1330 O O . GLY A 1 175 ? 8.140 5.054 -3.578 1.00 80.56 175 GLY A O 1
ATOM 1331 N N . THR A 1 176 ? 9.480 3.301 -3.194 1.00 84.31 176 THR A N 1
ATOM 1332 C CA . THR A 1 176 ? 8.883 2.966 -1.889 1.00 84.31 176 THR A CA 1
ATOM 1333 C C . THR A 1 176 ? 9.206 4.025 -0.840 1.00 84.31 176 THR A C 1
ATOM 1335 O O . THR A 1 176 ? 8.329 4.425 -0.075 1.00 84.31 176 THR A O 1
ATOM 1338 N N . ILE A 1 177 ? 10.441 4.536 -0.842 1.00 83.81 177 ILE A N 1
ATOM 1339 C CA . ILE A 1 177 ? 10.860 5.626 0.049 1.00 83.81 177 ILE A CA 1
ATOM 1340 C C . ILE A 1 177 ? 10.120 6.915 -0.325 1.00 83.81 177 ILE A C 1
ATOM 1342 O O . ILE A 1 177 ? 9.573 7.588 0.549 1.00 83.81 177 ILE A O 1
ATOM 1346 N N . LEU A 1 178 ? 10.044 7.230 -1.624 1.00 83.44 178 LEU A N 1
ATOM 1347 C CA . LEU A 1 178 ? 9.284 8.378 -2.120 1.00 83.44 178 LEU A CA 1
ATOM 1348 C C . LEU A 1 178 ? 7.814 8.278 -1.702 1.00 83.44 178 LEU A C 1
ATOM 1350 O O . LEU A 1 178 ? 7.279 9.228 -1.137 1.00 83.44 178 LEU A O 1
ATOM 1354 N N . SER A 1 179 ? 7.170 7.126 -1.892 1.00 82.44 179 SER A N 1
ATOM 1355 C CA . SER A 1 179 ? 5.780 6.937 -1.472 1.00 82.44 179 SER A CA 1
ATOM 1356 C C . SER A 1 179 ? 5.612 7.126 0.036 1.00 82.44 179 SER A C 1
ATOM 1358 O O . SER A 1 179 ? 4.715 7.855 0.449 1.00 82.44 179 SER A O 1
ATOM 1360 N N . ALA A 1 180 ? 6.495 6.566 0.865 1.00 81.75 180 ALA A N 1
ATOM 1361 C CA . ALA A 1 180 ? 6.405 6.726 2.316 1.00 81.75 180 ALA A CA 1
ATOM 1362 C C . ALA A 1 180 ? 6.492 8.202 2.763 1.00 81.75 180 ALA A C 1
ATOM 1364 O O . ALA A 1 180 ? 5.788 8.611 3.685 1.00 81.75 180 ALA A O 1
ATOM 1365 N N . ILE A 1 181 ? 7.320 9.017 2.098 1.00 80.88 181 ILE A N 1
ATOM 1366 C CA . ILE A 1 181 ? 7.510 10.436 2.442 1.00 80.88 181 ILE A CA 1
ATOM 1367 C C . ILE A 1 181 ? 6.385 11.313 1.879 1.00 80.88 181 ILE A C 1
ATOM 1369 O O . ILE A 1 181 ? 5.883 12.206 2.567 1.00 80.88 181 ILE A O 1
ATOM 1373 N N . PHE A 1 182 ? 6.014 11.105 0.615 1.00 83.00 182 PHE A N 1
ATOM 1374 C CA . PHE A 1 182 ? 5.124 12.010 -0.108 1.00 83.00 182 PHE A CA 1
ATOM 1375 C C . PHE A 1 182 ? 3.646 11.693 0.100 1.00 83.00 182 PHE A C 1
ATOM 1377 O O . PHE A 1 182 ? 2.863 12.634 0.210 1.00 83.00 182 PHE A O 1
ATOM 1384 N N . THR A 1 183 ? 3.250 10.419 0.214 1.00 79.19 183 THR A N 1
ATOM 1385 C CA . THR A 1 183 ? 1.829 10.051 0.335 1.00 79.19 1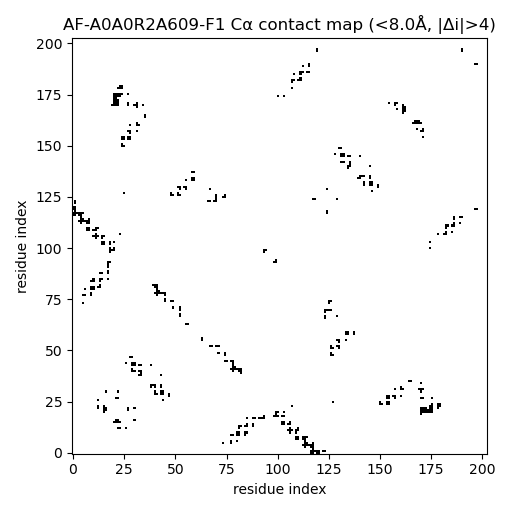83 THR A CA 1
ATOM 1386 C C . THR A 1 183 ? 1.181 10.741 1.540 1.00 79.19 183 THR A C 1
ATOM 1388 O O . THR A 1 183 ? 0.152 11.391 1.381 1.00 79.19 183 THR A O 1
ATOM 1391 N N . GLY A 1 184 ? 1.810 10.699 2.722 1.00 74.44 184 GLY A N 1
ATOM 1392 C CA . GLY A 1 184 ? 1.272 11.349 3.925 1.00 74.44 184 GLY A CA 1
ATOM 1393 C C . GLY A 1 184 ? 1.195 12.878 3.824 1.00 74.44 184 GLY A C 1
ATOM 1394 O O . GLY A 1 184 ? 0.219 13.477 4.268 1.00 74.44 184 GLY A O 1
ATOM 1395 N N . ARG A 1 185 ? 2.189 13.517 3.191 1.00 80.81 185 ARG A N 1
ATOM 1396 C CA . ARG A 1 185 ? 2.191 14.975 2.976 1.00 80.81 185 ARG A CA 1
ATOM 1397 C C . ARG A 1 185 ? 1.099 15.414 2.008 1.00 80.81 185 ARG A C 1
ATOM 1399 O O . ARG A 1 185 ? 0.448 16.421 2.253 1.00 80.81 185 ARG A O 1
ATOM 1406 N N . ILE A 1 186 ? 0.901 14.667 0.923 1.00 78.88 186 ILE A N 1
ATOM 1407 C CA . ILE A 1 186 ? -0.133 14.974 -0.070 1.00 78.88 186 ILE A CA 1
ATOM 1408 C C . ILE A 1 186 ? -1.519 14.800 0.549 1.00 78.88 186 ILE A C 1
ATOM 1410 O O . ILE A 1 186 ? -2.367 15.655 0.331 1.00 78.88 186 ILE A O 1
ATOM 1414 N N . ILE A 1 187 ? -1.733 13.757 1.361 1.00 75.75 187 ILE A N 1
ATOM 1415 C CA . ILE A 1 187 ? -2.988 13.598 2.108 1.00 75.75 187 ILE A CA 1
ATOM 1416 C C . ILE A 1 187 ? -3.236 14.835 2.980 1.00 75.75 187 ILE A C 1
ATOM 1418 O O . ILE A 1 187 ? -4.275 15.463 2.814 1.00 75.75 187 ILE A O 1
ATOM 1422 N N . GLY A 1 188 ? -2.268 15.256 3.803 1.00 72.94 188 GLY A N 1
ATOM 1423 C CA . GLY A 1 188 ? -2.417 16.456 4.640 1.00 72.94 188 GLY A CA 1
ATOM 1424 C C . GLY A 1 188 ? -2.720 17.730 3.837 1.00 72.94 188 GLY A C 1
ATOM 1425 O O . GLY A 1 188 ? -3.617 18.486 4.189 1.00 72.94 188 GLY A O 1
ATOM 1426 N N . LEU A 1 189 ? -2.055 17.930 2.694 1.00 78.94 189 LEU A N 1
ATOM 1427 C CA . LEU A 1 189 ? -2.341 19.066 1.809 1.00 78.94 189 LEU A CA 1
ATOM 1428 C C . LEU A 1 189 ? -3.763 19.029 1.230 1.00 78.94 189 LEU A C 1
ATOM 1430 O O . LEU A 1 189 ? -4.401 20.078 1.125 1.00 78.94 189 LEU A O 1
ATOM 1434 N N . ILE A 1 190 ? -4.256 17.849 0.838 1.00 76.62 190 ILE A N 1
ATOM 1435 C CA . ILE A 1 190 ? -5.637 17.678 0.365 1.00 76.62 190 ILE A CA 1
ATOM 1436 C C . ILE A 1 190 ? -6.611 17.985 1.508 1.00 76.62 190 ILE A C 1
ATOM 1438 O O . ILE A 1 190 ? -7.618 18.658 1.289 1.00 76.62 190 ILE A O 1
ATOM 1442 N N . GLU A 1 191 ? -6.300 17.534 2.724 1.00 74.25 191 GLU A N 1
ATOM 1443 C CA . GLU A 1 191 ? -7.127 17.775 3.902 1.00 74.25 191 GLU A CA 1
ATOM 1444 C C . GLU A 1 191 ? -7.250 19.267 4.245 1.00 74.25 191 GLU A C 1
ATOM 1446 O O . GLU A 1 191 ? -8.360 19.731 4.523 1.00 74.25 191 GLU A O 1
ATOM 1451 N N . ASP A 1 192 ? -6.148 20.015 4.146 1.00 74.69 192 ASP A N 1
ATOM 1452 C CA . ASP A 1 192 ? -6.100 21.461 4.392 1.00 74.69 192 ASP A CA 1
ATOM 1453 C C . ASP A 1 192 ? -6.876 22.267 3.334 1.00 74.69 192 ASP A C 1
ATOM 1455 O O . ASP A 1 192 ? -7.530 23.259 3.660 1.00 74.69 192 ASP A O 1
ATOM 1459 N N . HIS A 1 193 ? -6.848 21.840 2.065 1.00 78.75 193 HIS A N 1
ATOM 1460 C CA . HIS A 1 193 ? -7.573 22.508 0.973 1.00 78.75 193 HIS A CA 1
ATOM 1461 C C . HIS A 1 193 ? -9.053 22.100 0.886 1.00 78.75 193 HIS A C 1
ATOM 1463 O O . HIS A 1 193 ? -9.851 22.809 0.268 1.00 78.75 193 HIS A O 1
ATOM 1469 N N . MET A 1 194 ? -9.446 20.982 1.506 1.00 73.25 194 MET A N 1
ATOM 1470 C CA . MET A 1 194 ? -10.827 20.485 1.536 1.00 73.25 194 MET A CA 1
ATOM 1471 C C . MET A 1 194 ? -11.380 20.330 2.968 1.00 73.25 194 MET A C 1
ATOM 1473 O O . MET A 1 194 ? -11.898 19.262 3.319 1.00 73.25 194 MET A O 1
ATOM 1477 N N . PRO A 1 195 ? -11.396 21.404 3.788 1.00 62.12 195 PRO A N 1
ATOM 1478 C CA . PRO A 1 195 ? -11.798 21.336 5.198 1.00 62.12 195 PRO A CA 1
ATOM 1479 C C . PRO A 1 195 ? -13.262 20.905 5.394 1.00 62.12 195 PRO A C 1
ATOM 1481 O O . PRO A 1 195 ? -13.641 20.358 6.431 1.00 62.12 195 PRO A O 1
ATOM 1484 N N . ALA A 1 196 ? -14.113 21.121 4.385 1.00 58.78 196 ALA A N 1
ATOM 1485 C CA . ALA A 1 196 ? -15.511 20.692 4.401 1.00 58.78 196 ALA A CA 1
ATOM 1486 C C . ALA A 1 196 ? -15.669 19.160 4.465 1.00 58.78 196 ALA A C 1
ATOM 1488 O O . ALA A 1 196 ? -16.633 18.676 5.057 1.00 58.78 196 ALA A O 1
ATOM 1489 N N . PHE A 1 197 ? -14.721 18.405 3.899 1.00 57.84 197 PHE A N 1
ATOM 1490 C CA . PHE A 1 197 ? -14.749 16.940 3.889 1.00 57.84 197 PHE A CA 1
ATOM 1491 C C . PHE A 1 197 ? -14.036 16.325 5.104 1.00 57.84 197 PHE A C 1
ATOM 1493 O O . PHE A 1 197 ? -14.408 15.233 5.532 1.00 57.84 197 PHE A O 1
ATOM 1500 N N . THR A 1 198 ? -13.105 17.050 5.730 1.00 57.38 198 THR A N 1
ATOM 1501 C CA . THR A 1 198 ? -12.235 16.546 6.811 1.00 57.38 198 THR A CA 1
ATOM 1502 C C . THR A 1 198 ? -12.664 16.925 8.223 1.00 57.38 198 THR A C 1
ATOM 1504 O O . THR A 1 198 ? -12.149 16.357 9.184 1.00 57.38 198 THR A O 1
ATOM 1507 N N . LYS A 1 199 ? -13.673 17.793 8.379 1.00 53.66 199 LYS A N 1
ATOM 1508 C CA . LYS A 1 199 ? -14.217 18.255 9.676 1.00 53.66 199 LYS A CA 1
ATOM 1509 C C . LYS A 1 199 ? -14.551 17.166 10.708 1.00 53.66 199 LYS A C 1
ATOM 1511 O O . LYS A 1 199 ? -14.727 17.483 11.877 1.00 53.66 199 LYS A O 1
ATOM 1516 N N . TRP A 1 200 ? -14.700 15.910 10.297 1.00 56.84 200 TRP A N 1
ATOM 1517 C CA . TRP A 1 200 ? -14.987 14.793 11.204 1.00 56.84 200 TRP A CA 1
ATOM 1518 C C . TRP A 1 200 ? -13.757 14.014 11.665 1.00 56.84 200 TRP A C 1
ATOM 1520 O O . TRP A 1 200 ? -13.865 13.281 12.632 1.00 56.84 200 TRP A O 1
ATOM 1530 N N . VAL A 1 201 ? -12.623 14.147 10.973 1.00 50.19 201 VAL A N 1
ATOM 1531 C CA . VAL A 1 201 ? -11.360 13.490 11.344 1.00 50.19 201 VAL A CA 1
ATOM 1532 C C . VAL A 1 201 ? -10.706 14.218 12.527 1.00 50.19 201 VAL A C 1
ATOM 1534 O O . VAL A 1 201 ? -9.954 13.619 13.287 1.00 50.19 201 VAL A O 1
ATOM 1537 N N . GLN A 1 202 ? -11.007 15.511 12.690 1.00 41.47 202 GLN A N 1
ATOM 1538 C CA . GLN A 1 202 ? -10.464 16.384 13.737 1.00 41.47 202 GLN A CA 1
ATOM 1539 C C . GLN A 1 202 ? -11.314 16.439 15.026 1.00 41.47 202 GLN A C 1
ATOM 1541 O O . GLN A 1 202 ? -10.907 17.117 15.968 1.00 41.47 202 GLN A O 1
ATOM 1546 N N . ASN A 1 203 ? -12.463 15.749 15.075 1.00 32.62 203 ASN A N 1
ATOM 1547 C CA . ASN A 1 203 ? -13.361 15.652 16.240 1.00 32.62 203 ASN A CA 1
ATOM 1548 C C . ASN A 1 203 ? -13.372 14.228 16.799 1.00 32.62 203 ASN A C 1
ATOM 1550 O O . ASN A 1 203 ? -13.476 14.088 18.036 1.00 32.62 203 ASN A O 1
#

Foldseek 3Di:
DQVQLLLLLLLLQLLLLLLQQADALLLLQLSLCVVLDVDHSLRSQLVVLVVLLVVLCVLCPVNNDPLSVCLSVSSNVSSVSNVVSNVVCVVDHDPDNVVSVVSLVVSLLSNLVSQLCNVLVPRHDHSLLSSLVSCCVNVVHDSVVSSLVSSVVSLVNSQVSCCVRVVDRGNHHPSNVVSVPVSVVSNVVVCVVCVVSCVVVVD

Nearest PDB structures (foldseek):
  7aar-assembly1_A  TM=1.820E-01  e=1.270E+00  Arabidopsis thaliana
  8xit-assembly1_B  TM=2.734E-01  e=4.921E+00  Ovis aries
  9b3o-assembly1_A  TM=2.613E-01  e=9.258E+00  Staphylococcus aureus

Radius of gyration: 16.29 Å; Cα contacts (8 Å, |Δi|>4): 290; chains: 1; bounding box: 38×40×47 Å